Protein AF-A0A4U0WP51-F1 (afdb_monomer_lite)

Structure (mmCIF, N/CA/C/O backbone):
data_AF-A0A4U0WP51-F1
#
_entry.id   AF-A0A4U0WP51-F1
#
loop_
_atom_site.group_PDB
_atom_site.id
_atom_site.type_symbol
_atom_site.label_atom_id
_atom_site.label_alt_id
_atom_site.label_comp_id
_atom_site.label_asym_id
_atom_site.label_entity_id
_atom_site.label_seq_id
_atom_site.pdbx_PDB_ins_code
_atom_site.Cartn_x
_atom_site.Cartn_y
_atom_site.Cartn_z
_atom_site.occupancy
_atom_site.B_iso_or_equiv
_atom_site.auth_seq_id
_atom_site.auth_comp_id
_atom_site.auth_asym_id
_atom_site.auth_atom_id
_atom_site.pdbx_PDB_model_num
ATOM 1 N N . THR A 1 1 ? -10.514 -1.740 32.402 1.00 86.38 1 THR A N 1
ATOM 2 C CA . THR A 1 1 ? -11.339 -0.692 31.757 1.00 86.38 1 THR A CA 1
ATOM 3 C C . THR A 1 1 ? -11.190 0.609 32.533 1.00 86.38 1 THR A C 1
ATOM 5 O O . THR A 1 1 ? -10.857 0.563 33.712 1.00 86.38 1 THR A O 1
ATOM 8 N N . SER A 1 2 ? -11.383 1.758 31.888 1.00 91.81 2 SER A N 1
ATOM 9 C CA . SER A 1 2 ? -11.451 3.087 32.513 1.00 91.81 2 SER A CA 1
ATOM 10 C C . SER A 1 2 ? -12.762 3.777 32.111 1.00 91.81 2 SER A C 1
ATOM 12 O O . SER A 1 2 ? -13.546 3.225 31.340 1.00 91.81 2 SER A O 1
ATOM 14 N N . SER A 1 3 ? -13.021 4.988 32.615 1.00 93.88 3 SER A N 1
ATOM 15 C CA . SER A 1 3 ? -14.155 5.791 32.136 1.00 93.88 3 SER A CA 1
ATOM 16 C C . SER A 1 3 ? -14.006 6.198 30.668 1.00 93.88 3 SER A C 1
ATOM 18 O O . SER A 1 3 ? -15.011 6.360 29.987 1.00 93.88 3 SER A O 1
ATOM 20 N N . THR A 1 4 ? -12.774 6.343 30.176 1.00 94.12 4 THR A N 1
ATOM 21 C CA . THR A 1 4 ? -12.460 6.855 28.834 1.00 94.12 4 THR A CA 1
ATOM 22 C C . THR A 1 4 ? -12.124 5.762 27.823 1.00 94.12 4 THR A C 1
ATOM 24 O O . THR A 1 4 ? -11.826 6.079 26.674 1.00 94.12 4 THR A O 1
ATOM 27 N N . GLY A 1 5 ? -12.148 4.481 28.210 1.00 94.50 5 GLY A N 1
ATOM 28 C CA . GLY A 1 5 ? -11.783 3.393 27.307 1.00 94.50 5 GLY A CA 1
ATOM 29 C C . GLY A 1 5 ? -11.434 2.072 27.988 1.00 94.50 5 GLY A C 1
ATOM 30 O O . GLY A 1 5 ? -11.875 1.771 29.102 1.00 94.50 5 GLY A O 1
ATOM 31 N N . LEU A 1 6 ? -10.641 1.245 27.307 1.00 95.88 6 LEU A N 1
ATOM 32 C CA . LEU A 1 6 ? -10.183 -0.037 27.837 1.00 95.88 6 LEU A CA 1
ATOM 33 C C . LEU A 1 6 ? -8.802 -0.427 27.322 1.00 95.88 6 LEU A C 1
ATOM 35 O O . LEU A 1 6 ? -8.342 0.028 26.280 1.00 95.88 6 LEU A O 1
ATOM 39 N N . THR A 1 7 ? -8.154 -1.305 28.075 1.00 96.94 7 THR A N 1
ATOM 40 C CA . THR A 1 7 ? -6.950 -2.014 27.657 1.00 96.94 7 THR A CA 1
ATOM 41 C C . THR A 1 7 ? -7.184 -3.496 27.888 1.00 96.94 7 THR A C 1
ATOM 43 O O . THR A 1 7 ? -7.773 -3.850 28.913 1.00 96.94 7 THR A O 1
ATOM 46 N N . ALA A 1 8 ? -6.745 -4.325 26.949 1.00 97.19 8 ALA A N 1
ATOM 47 C CA . ALA A 1 8 ? -6.801 -5.777 27.042 1.00 97.19 8 ALA A CA 1
ATOM 48 C C . ALA A 1 8 ? -5.548 -6.389 26.410 1.00 97.19 8 ALA A C 1
ATOM 50 O O . ALA A 1 8 ? -4.955 -5.792 25.510 1.00 97.19 8 ALA A O 1
ATOM 51 N N . ASP A 1 9 ? -5.177 -7.573 26.876 1.00 98.00 9 ASP A N 1
ATOM 52 C CA . ASP A 1 9 ? -4.127 -8.378 26.264 1.00 98.00 9 ASP A CA 1
ATOM 53 C C . ASP A 1 9 ? -4.794 -9.363 25.295 1.00 98.00 9 ASP A C 1
ATOM 55 O O . ASP A 1 9 ? -5.812 -9.972 25.634 1.00 98.00 9 ASP A O 1
ATOM 59 N N . LEU A 1 10 ? -4.258 -9.484 24.080 1.00 97.12 10 LEU A N 1
ATOM 60 C CA . LEU A 1 10 ? -4.703 -10.472 23.098 1.00 97.12 10 LEU A CA 1
ATOM 61 C C . LEU A 1 10 ? -3.589 -11.500 22.925 1.00 97.12 10 LEU A C 1
ATOM 63 O O . LEU A 1 10 ? -2.433 -11.130 22.717 1.00 97.12 10 LEU A O 1
ATOM 67 N N . SER A 1 11 ? -3.946 -12.776 22.993 1.00 96.50 11 SER A N 1
ATOM 68 C CA . SER A 1 11 ? -3.027 -13.884 22.759 1.00 96.50 11 SER A CA 1
ATOM 69 C C . SER A 1 11 ? -3.334 -14.578 21.437 1.00 96.50 11 SER A C 1
ATOM 71 O O . SER A 1 11 ? -4.489 -14.650 21.007 1.00 96.50 11 SER A O 1
ATOM 73 N N . LEU A 1 12 ? -2.289 -15.100 20.795 1.00 95.62 12 LEU A N 1
ATOM 74 C CA . LEU A 1 12 ? -2.414 -15.877 19.566 1.00 95.62 12 LEU A CA 1
ATOM 75 C C . LEU A 1 12 ? -3.392 -17.045 19.751 1.00 95.62 12 LEU A C 1
ATOM 77 O O . LEU A 1 12 ? -3.254 -17.876 20.654 1.00 95.62 12 LEU A O 1
ATOM 81 N N . ALA A 1 13 ? -4.386 -17.110 18.868 1.00 91.81 13 ALA A N 1
ATOM 82 C CA . ALA A 1 13 ? -5.396 -18.151 18.890 1.00 91.81 13 ALA A CA 1
ATOM 83 C C . ALA A 1 13 ? -4.853 -19.436 18.246 1.00 91.81 13 ALA A C 1
ATOM 85 O O . ALA A 1 13 ? -4.871 -19.593 17.029 1.00 91.81 13 ALA A O 1
ATOM 86 N N . GLY A 1 14 ? -4.414 -20.384 19.073 1.00 90.38 14 GLY A N 1
ATOM 87 C CA . GLY A 1 14 ? -3.947 -21.691 18.608 1.00 90.38 14 GLY A CA 1
ATOM 88 C C . GLY A 1 14 ? -2.469 -21.705 18.213 1.00 90.38 14 GLY A C 1
ATOM 89 O O . GLY A 1 14 ? -1.633 -21.100 18.881 1.00 90.38 14 GLY A O 1
ATOM 90 N N . SER A 1 15 ? -2.134 -22.484 17.184 1.00 92.88 15 SER A N 1
ATOM 91 C CA . SER A 1 15 ? -0.764 -22.608 16.675 1.00 92.88 15 SER A CA 1
ATOM 92 C C . SER A 1 15 ? -0.446 -21.487 15.689 1.00 92.88 15 SER A C 1
ATOM 94 O O . SER A 1 15 ? -1.308 -21.118 14.897 1.00 92.88 15 SER A O 1
ATOM 96 N N . ALA A 1 16 ? 0.796 -20.999 15.724 1.00 93.19 16 ALA A N 1
ATOM 97 C CA . ALA A 1 16 ? 1.304 -20.042 14.746 1.00 93.19 16 ALA A CA 1
ATOM 98 C C . ALA A 1 16 ? 1.198 -20.608 13.325 1.00 93.19 16 ALA A C 1
ATOM 100 O O . ALA A 1 16 ? 1.461 -21.794 13.096 1.00 93.19 16 ALA A O 1
ATOM 101 N N . CYS A 1 17 ? 0.756 -19.756 12.407 1.00 89.06 17 CYS A N 1
ATOM 102 C CA . CYS A 1 17 ? 0.702 -20.024 10.984 1.00 89.06 17 CYS A CA 1
ATOM 103 C C . CYS A 1 17 ? 2.048 -19.701 10.329 1.00 89.06 17 CYS A C 1
ATOM 105 O O . CYS A 1 17 ? 2.478 -20.464 9.464 1.00 89.06 17 CYS A O 1
ATOM 107 N N . ASP A 1 18 ? 2.696 -18.617 10.774 1.00 88.94 18 ASP A N 1
ATOM 108 C CA . ASP A 1 18 ? 3.973 -18.095 10.279 1.00 88.94 18 ASP A CA 1
ATOM 109 C C . ASP A 1 18 ? 4.021 -18.030 8.735 1.00 88.94 18 ASP A C 1
ATOM 111 O O . ASP A 1 18 ? 4.995 -18.436 8.093 1.00 88.94 18 ASP A O 1
ATOM 115 N N . ALA A 1 19 ? 2.913 -17.610 8.111 1.00 86.94 19 ALA A N 1
ATOM 116 C CA . ALA A 1 19 ? 2.730 -17.732 6.665 1.00 86.94 19 ALA A CA 1
ATOM 117 C C . ALA A 1 19 ? 3.443 -16.625 5.881 1.00 86.94 19 ALA A C 1
ATOM 119 O O . ALA A 1 19 ? 3.960 -16.880 4.792 1.00 86.94 19 ALA A O 1
ATOM 120 N N . TYR A 1 20 ? 3.461 -15.409 6.424 1.00 81.94 20 TYR A N 1
ATOM 121 C CA . TYR A 1 20 ? 4.000 -14.210 5.782 1.00 81.94 20 TYR A CA 1
ATOM 122 C C . TYR A 1 20 ? 5.047 -13.502 6.656 1.00 81.94 20 TYR A C 1
ATOM 124 O O . TYR A 1 20 ? 5.430 -12.371 6.358 1.00 81.94 20 TYR A O 1
ATOM 132 N N . GLY A 1 21 ? 5.511 -14.172 7.711 1.00 87.12 21 GLY A N 1
ATOM 133 C CA . GLY A 1 21 ? 6.328 -13.626 8.784 1.00 87.12 21 GLY A CA 1
ATOM 134 C C . GLY A 1 21 ? 6.256 -14.518 10.023 1.00 87.12 21 GLY A C 1
ATOM 135 O O . GLY A 1 21 ? 5.856 -15.675 9.942 1.00 87.12 21 GLY A O 1
ATOM 136 N N . THR A 1 22 ? 6.659 -13.982 11.173 1.00 91.94 22 THR A N 1
ATOM 137 C CA . THR A 1 22 ? 6.501 -14.645 12.476 1.00 91.94 22 THR A CA 1
ATOM 138 C C . THR A 1 22 ? 5.266 -14.105 13.189 1.00 91.94 22 THR A C 1
ATOM 140 O O . THR A 1 22 ? 5.174 -12.895 13.412 1.00 91.94 22 THR A O 1
ATOM 143 N N . ASP A 1 23 ? 4.354 -14.980 13.615 1.00 93.94 23 ASP A N 1
ATOM 144 C CA . ASP A 1 23 ? 3.182 -14.599 14.408 1.00 93.94 23 ASP A CA 1
ATOM 145 C C . ASP A 1 23 ? 3.580 -13.933 15.732 1.00 93.94 23 ASP A C 1
ATOM 147 O O . ASP A 1 23 ? 4.346 -14.470 16.547 1.00 93.94 23 ASP A O 1
ATOM 151 N N . ILE A 1 24 ? 2.990 -12.767 15.998 1.00 93.94 24 ILE A N 1
ATOM 152 C CA . ILE A 1 24 ? 3.177 -12.061 17.261 1.00 93.94 24 ILE A CA 1
ATOM 153 C C . ILE A 1 24 ? 2.226 -12.647 18.302 1.00 93.94 24 ILE A C 1
ATOM 155 O O . ILE A 1 24 ? 1.009 -12.472 18.252 1.00 93.94 24 ILE A O 1
ATOM 159 N N . LYS A 1 25 ? 2.805 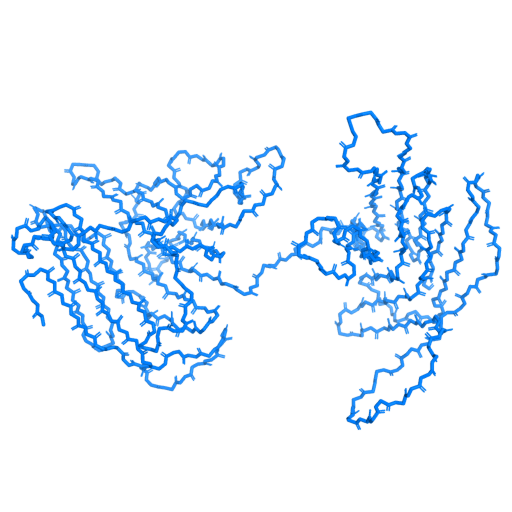-13.345 19.281 1.00 95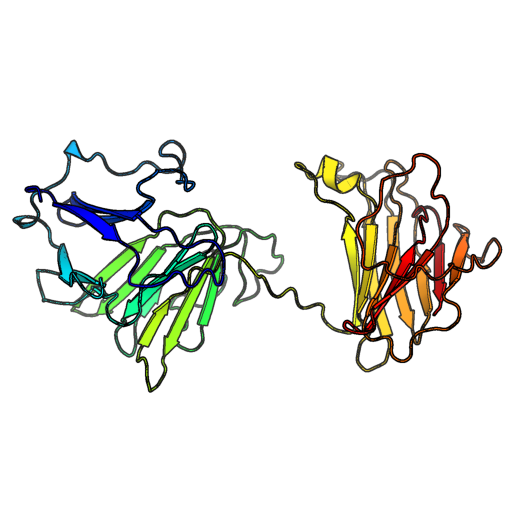.38 25 LYS A N 1
ATOM 160 C CA . LYS A 1 25 ? 2.046 -14.123 20.271 1.00 95.38 25 LYS A CA 1
ATOM 161 C C . LYS A 1 25 ? 1.252 -13.280 21.257 1.00 95.38 25 LYS A C 1
ATOM 163 O O . LYS A 1 25 ? 0.156 -13.683 21.638 1.00 95.38 25 LYS A O 1
ATOM 168 N N . ASP A 1 26 ? 1.823 -12.150 21.661 1.00 96.81 26 ASP A N 1
ATOM 169 C CA . ASP A 1 26 ? 1.292 -11.288 22.709 1.00 96.81 26 ASP A CA 1
ATOM 170 C C . ASP A 1 26 ? 1.083 -9.878 22.150 1.00 96.81 26 ASP A C 1
ATOM 172 O O . ASP A 1 26 ? 2.039 -9.157 21.838 1.00 96.81 26 ASP A O 1
ATOM 176 N N . LEU A 1 27 ? -0.179 -9.475 22.035 1.00 97.38 27 LEU A N 1
ATOM 177 C CA . LEU A 1 27 ? -0.581 -8.143 21.599 1.00 97.38 27 LEU A CA 1
ATOM 178 C C . LEU A 1 27 ? -1.285 -7.399 22.729 1.00 97.38 27 LEU A C 1
ATOM 180 O O . LEU A 1 27 ? -1.833 -7.983 23.664 1.00 97.38 27 LEU A O 1
ATOM 184 N N . LYS A 1 28 ? -1.335 -6.079 22.591 1.00 97.75 28 LYS A N 1
ATOM 185 C CA . LYS A 1 28 ? -2.056 -5.183 23.480 1.00 97.75 28 LYS A CA 1
ATOM 186 C C . LYS A 1 28 ? -3.085 -4.379 22.703 1.00 97.75 28 LYS A C 1
ATOM 188 O O . LYS A 1 28 ? -2.739 -3.605 21.813 1.00 97.75 28 LYS A O 1
ATOM 193 N N . LEU A 1 29 ? -4.348 -4.530 23.083 1.00 97.69 29 LEU A N 1
ATOM 194 C CA . LEU A 1 29 ? -5.451 -3.684 22.648 1.00 97.69 29 LEU A CA 1
ATOM 195 C C . LEU A 1 29 ? -5.548 -2.466 23.568 1.00 97.69 29 LEU A C 1
ATOM 197 O O . LEU A 1 29 ? -5.645 -2.600 24.788 1.00 97.69 29 LEU A O 1
ATOM 201 N N . VAL A 1 30 ? -5.597 -1.274 22.984 1.00 95.56 30 VAL A N 1
ATOM 202 C CA . VAL A 1 30 ? -5.867 -0.009 23.667 1.00 95.56 30 VAL A CA 1
ATOM 203 C C . VAL A 1 30 ? -6.989 0.708 22.930 1.00 95.56 30 VAL A C 1
ATOM 205 O O . VAL A 1 30 ? -6.872 1.026 21.751 1.00 95.56 30 VAL A O 1
ATOM 208 N N . VAL A 1 31 ? -8.079 0.984 23.635 1.00 96.62 31 VAL A N 1
ATOM 209 C CA . VAL A 1 31 ? -9.234 1.723 23.124 1.00 96.62 31 VAL A CA 1
ATOM 210 C C . VAL A 1 31 ? -9.371 3.000 23.929 1.00 96.62 31 VAL A C 1
ATOM 212 O O . VAL A 1 31 ? -9.403 2.942 25.159 1.00 96.62 31 VAL A O 1
ATOM 215 N N . ASN A 1 32 ? -9.486 4.136 23.250 1.00 95.25 32 ASN A N 1
ATOM 216 C CA . ASN A 1 32 ? -9.642 5.439 23.882 1.00 95.25 32 ASN A CA 1
ATOM 217 C C . ASN A 1 32 ? -10.697 6.291 23.168 1.00 95.25 32 ASN A C 1
ATOM 219 O O . ASN A 1 32 ? -10.662 6.465 21.950 1.00 95.25 32 ASN A O 1
ATOM 223 N N . HIS A 1 33 ? -11.623 6.865 23.932 1.00 96.06 33 HIS A N 1
ATOM 224 C CA . HIS A 1 33 ? -12.580 7.854 23.443 1.00 96.06 33 HIS A CA 1
ATOM 225 C C . HIS A 1 33 ? -11.932 9.247 23.477 1.00 96.06 33 HIS A C 1
ATOM 227 O O . HIS A 1 33 ? -12.173 10.039 24.387 1.00 96.06 33 HIS A O 1
ATOM 233 N N . ASP A 1 34 ? -11.092 9.550 22.482 1.00 92.94 34 ASP A N 1
ATOM 234 C CA . ASP A 1 34 ? -10.336 10.812 22.391 1.00 92.94 34 ASP A CA 1
ATOM 235 C C . ASP A 1 34 ? -11.217 12.070 22.459 1.00 92.94 34 ASP A C 1
ATOM 237 O O . ASP A 1 34 ? -10.746 13.146 22.817 1.00 92.94 34 ASP A O 1
ATOM 241 N N . SER A 1 35 ? -12.468 11.969 22.007 1.00 94.75 35 SER A N 1
ATOM 242 C CA . SER A 1 35 ? -13.477 13.028 22.077 1.00 94.75 35 SER A CA 1
ATOM 243 C C . SER A 1 35 ? -14.875 12.431 21.905 1.00 94.75 35 SER A C 1
ATOM 245 O O . SER A 1 35 ? -15.018 11.251 21.578 1.00 94.75 35 SER A O 1
ATOM 247 N N . ALA A 1 36 ? -15.919 13.257 22.019 1.00 95.50 36 ALA A N 1
ATOM 248 C CA . ALA A 1 36 ? -17.289 12.824 21.741 1.00 95.50 36 ALA A CA 1
ATOM 249 C C . ALA A 1 36 ? -17.454 12.194 20.340 1.00 95.50 36 ALA A C 1
ATOM 251 O O . ALA A 1 36 ? -18.277 11.305 20.169 1.00 95.50 36 ALA A O 1
ATOM 252 N N . LYS A 1 37 ? -16.644 12.599 19.349 1.00 95.44 37 LYS A N 1
ATOM 253 C CA . LYS A 1 37 ? -16.784 12.201 17.933 1.00 95.44 37 LYS A CA 1
ATOM 254 C C . LYS A 1 37 ? -15.601 11.409 17.371 1.00 95.44 37 LYS A C 1
ATOM 256 O O . LYS A 1 37 ? -15.549 11.168 16.169 1.00 95.44 37 LYS A O 1
ATOM 261 N N . ARG A 1 38 ? -14.632 11.026 18.209 1.00 95.38 38 ARG A N 1
ATOM 262 C CA . ARG A 1 38 ? -13.451 10.262 17.781 1.00 95.38 38 ARG A CA 1
ATOM 263 C C . ARG A 1 38 ? -13.125 9.174 18.790 1.00 95.38 38 ARG A C 1
ATOM 265 O O . ARG A 1 38 ? -12.876 9.469 19.955 1.00 95.38 38 ARG A O 1
ATOM 272 N N . LEU A 1 39 ? -13.095 7.945 18.291 1.00 96.19 39 LEU A N 1
ATOM 273 C CA . LEU A 1 39 ? -12.641 6.751 18.984 1.00 96.19 39 LEU A CA 1
ATOM 274 C C . LEU A 1 39 ? -11.318 6.316 18.352 1.00 96.19 39 LEU A C 1
ATOM 276 O O . LEU A 1 39 ? -11.214 6.254 17.128 1.00 96.19 39 LEU A O 1
ATOM 280 N N . HIS A 1 40 ? -10.333 5.999 19.179 1.00 95.69 40 HIS A N 1
ATOM 281 C CA . HIS A 1 40 ? -9.059 5.438 18.758 1.00 95.69 40 HIS A CA 1
ATOM 282 C C . HIS A 1 40 ? -8.969 3.998 19.259 1.00 95.69 40 HIS A C 1
ATOM 284 O O . HIS A 1 40 ? -9.088 3.745 20.457 1.00 95.69 40 HIS A O 1
ATOM 290 N N . VAL A 1 41 ? -8.776 3.061 18.332 1.00 96.81 41 VAL A N 1
ATOM 291 C CA . VAL A 1 41 ? -8.501 1.650 18.614 1.00 96.81 41 VAL A CA 1
ATOM 292 C C . VAL A 1 41 ? -7.092 1.356 18.121 1.00 96.81 41 VAL A C 1
ATOM 294 O O . VAL A 1 41 ? -6.798 1.557 16.945 1.00 96.81 41 VAL A O 1
ATOM 297 N N . LYS A 1 42 ? -6.227 0.896 19.019 1.00 94.88 42 LYS A N 1
ATOM 298 C CA . LYS A 1 42 ? -4.844 0.530 18.728 1.00 94.88 42 LYS A CA 1
ATOM 299 C C . LYS A 1 42 ? -4.607 -0.910 19.152 1.00 94.88 42 LYS A C 1
ATOM 301 O O . LYS A 1 42 ? -4.914 -1.268 20.285 1.00 94.88 42 LYS A O 1
ATOM 306 N N . ILE A 1 43 ? -4.037 -1.706 18.258 1.00 95.75 43 ILE A N 1
ATOM 307 C CA . ILE A 1 43 ? -3.497 -3.030 18.564 1.00 95.75 43 ILE A CA 1
ATOM 308 C C . ILE A 1 43 ? -2.000 -2.949 18.281 1.00 95.75 43 ILE A C 1
ATOM 310 O O . ILE A 1 43 ? -1.606 -2.531 17.195 1.00 95.75 43 ILE A O 1
ATOM 314 N N . GLU A 1 44 ? -1.176 -3.260 19.273 1.00 93.81 44 GLU A N 1
ATOM 315 C CA . GLU A 1 44 ? 0.285 -3.211 19.169 1.00 93.81 44 GLU A CA 1
ATOM 316 C C . GLU A 1 44 ? 0.912 -4.487 19.723 1.00 93.81 44 GLU A C 1
ATOM 318 O O . GLU A 1 44 ? 0.297 -5.170 20.542 1.00 93.81 44 GLU A O 1
ATOM 323 N N . ASP A 1 45 ? 2.140 -4.799 19.314 1.00 93.38 45 ASP A N 1
ATOM 324 C CA . ASP A 1 45 ? 2.897 -5.876 19.937 1.00 93.38 45 ASP A CA 1
ATOM 325 C C . ASP A 1 45 ? 3.227 -5.514 21.392 1.00 93.38 45 ASP A C 1
ATOM 327 O O . ASP A 1 45 ? 3.649 -4.394 21.697 1.00 93.38 45 ASP A O 1
ATOM 331 N N . ALA A 1 46 ? 3.029 -6.453 22.320 1.00 94.75 46 ALA A N 1
ATOM 332 C CA . ALA A 1 46 ? 3.214 -6.182 23.746 1.00 94.75 46 ALA A CA 1
ATOM 333 C C . ALA A 1 46 ? 4.666 -5.788 24.084 1.00 94.75 46 ALA A C 1
ATOM 335 O O . ALA A 1 46 ? 4.901 -5.025 25.026 1.00 94.75 46 ALA A O 1
ATOM 336 N N . ALA A 1 47 ? 5.627 -6.266 23.285 1.00 92.50 47 ALA A N 1
ATOM 337 C CA . ALA A 1 47 ? 7.048 -5.949 23.397 1.00 92.50 47 ALA A CA 1
ATOM 338 C C . ALA A 1 47 ? 7.419 -4.549 22.865 1.00 92.50 47 ALA A C 1
ATOM 340 O O . ALA A 1 47 ? 8.496 -4.050 23.195 1.00 92.50 47 ALA A O 1
ATOM 341 N N . LYS A 1 48 ? 6.534 -3.897 22.097 1.00 89.44 48 LYS A N 1
ATOM 342 C CA . LYS A 1 48 ? 6.728 -2.577 21.468 1.00 89.44 48 LYS A CA 1
ATOM 343 C C . LYS A 1 48 ? 7.973 -2.486 20.587 1.00 89.44 48 LYS A C 1
ATOM 345 O O . LYS A 1 48 ? 8.705 -1.496 20.604 1.00 89.44 48 LYS A O 1
ATOM 350 N N . THR A 1 49 ? 8.210 -3.547 19.839 1.00 86.56 49 THR A N 1
ATOM 351 C CA . THR A 1 49 ? 9.296 -3.694 18.875 1.00 86.56 49 THR A CA 1
ATOM 352 C C . THR A 1 49 ? 8.879 -3.276 17.472 1.00 86.56 49 THR A C 1
ATOM 354 O O . THR A 1 49 ? 9.733 -2.826 16.705 1.00 86.56 49 THR A O 1
ATOM 357 N N . ALA A 1 50 ? 7.586 -3.364 17.140 1.00 87.50 50 ALA A N 1
ATOM 358 C CA . ALA A 1 50 ? 7.097 -2.939 15.840 1.00 87.50 50 ALA A CA 1
ATOM 359 C C . ALA A 1 50 ? 7.252 -1.422 15.670 1.00 87.50 50 ALA A C 1
ATOM 361 O O . ALA A 1 50 ? 7.029 -0.630 16.594 1.00 87.50 50 ALA A O 1
ATOM 362 N N . TYR A 1 51 ? 7.621 -1.009 14.457 1.00 88.69 51 TYR A N 1
ATOM 363 C CA . TYR A 1 51 ? 7.699 0.403 14.108 1.00 88.69 51 TYR A CA 1
ATOM 364 C C . TYR A 1 51 ? 6.331 1.079 14.267 1.00 88.69 51 TYR A C 1
ATOM 366 O O . TYR A 1 51 ? 5.301 0.549 13.855 1.00 88.69 51 TYR A O 1
ATOM 374 N N . GLN A 1 52 ? 6.336 2.296 14.811 1.00 88.38 52 GLN A N 1
ATOM 375 C CA . GLN A 1 52 ? 5.156 3.150 14.901 1.00 88.38 52 GLN A CA 1
ATOM 376 C C . GLN A 1 52 ? 5.485 4.519 14.316 1.00 88.38 52 GLN A C 1
ATOM 378 O O . GLN A 1 52 ? 6.577 5.046 14.544 1.00 88.38 52 GLN A O 1
ATOM 383 N N . VAL A 1 53 ? 4.528 5.115 13.599 1.00 88.12 53 VAL A N 1
ATOM 384 C CA . VAL A 1 53 ? 4.682 6.473 13.064 1.00 88.12 53 VAL A CA 1
ATOM 385 C C . VAL A 1 53 ? 4.955 7.436 14.232 1.00 88.12 53 VAL A C 1
ATOM 387 O O . VAL A 1 53 ? 4.127 7.527 15.144 1.00 88.12 53 VAL A O 1
ATOM 390 N N . PRO A 1 54 ? 6.098 8.150 14.251 1.00 89.94 54 PRO A N 1
ATOM 391 C CA . PRO A 1 54 ? 6.449 9.014 15.370 1.00 89.94 54 PRO A CA 1
ATOM 392 C C . PRO A 1 54 ? 5.444 10.152 15.557 1.00 89.94 54 PRO A C 1
ATOM 394 O O . PRO A 1 54 ? 5.014 10.779 14.588 1.00 89.94 54 PRO A O 1
ATOM 397 N N . GLN A 1 55 ? 5.151 10.509 16.810 1.00 89.25 55 GLN A N 1
ATOM 398 C CA . GLN A 1 55 ? 4.271 11.646 17.125 1.00 89.25 55 GLN A CA 1
ATOM 399 C C . GLN A 1 55 ? 4.794 12.991 16.596 1.00 89.25 55 GLN A C 1
ATOM 401 O O . GLN A 1 55 ? 4.008 13.909 16.377 1.00 89.25 55 GLN A O 1
ATOM 406 N N . SER A 1 56 ? 6.107 13.113 16.375 1.00 92.75 56 SER A N 1
ATOM 407 C CA . SER A 1 56 ? 6.712 14.285 15.731 1.00 92.75 56 SER A CA 1
ATOM 408 C C . SER A 1 56 ? 6.342 14.415 14.251 1.00 92.75 56 SER A C 1
ATOM 410 O O . SER A 1 56 ? 6.371 15.521 13.721 1.00 92.75 56 SER A O 1
ATOM 412 N N . VAL A 1 57 ? 6.000 13.303 13.595 1.00 89.44 57 VAL A N 1
ATOM 413 C CA . VAL A 1 57 ? 5.539 13.259 12.202 1.00 89.44 57 VAL A CA 1
ATOM 414 C C . VAL A 1 57 ? 4.021 13.406 12.147 1.00 89.44 57 VAL A C 1
ATOM 416 O O . VAL A 1 57 ? 3.510 14.203 11.366 1.00 89.44 57 VAL A O 1
ATOM 419 N N . PHE A 1 58 ? 3.298 12.665 12.994 1.00 87.06 58 PHE A N 1
ATOM 420 C CA . PHE A 1 58 ? 1.842 12.738 13.081 1.00 87.06 58 PHE A CA 1
ATOM 421 C C . PHE A 1 58 ? 1.385 12.802 14.547 1.00 87.06 58 PHE A C 1
ATOM 423 O O . PHE A 1 58 ? 1.381 11.776 15.236 1.00 87.06 58 PHE A O 1
ATOM 430 N N . PRO A 1 59 ? 0.993 13.983 15.059 1.00 87.88 59 PRO A N 1
ATOM 431 C CA . PRO A 1 59 ? 0.610 14.124 16.455 1.00 87.88 59 PRO A CA 1
ATOM 432 C C . PRO A 1 59 ? -0.712 13.405 16.726 1.00 87.88 59 PRO A C 1
ATOM 434 O O . PRO A 1 59 ? -1.744 13.698 16.118 1.00 87.88 59 PRO A O 1
ATOM 437 N N . THR A 1 60 ? -0.693 12.476 17.680 1.00 82.12 60 THR A N 1
ATOM 438 C CA . THR A 1 60 ? -1.917 11.842 18.166 1.00 82.12 60 THR A CA 1
ATOM 439 C C . THR A 1 60 ? -2.633 12.752 19.165 1.00 82.12 60 THR A C 1
ATOM 441 O O . THR A 1 60 ? -1.997 13.573 19.829 1.00 82.12 60 THR A O 1
ATOM 444 N N . PRO A 1 61 ? -3.953 12.603 19.317 1.00 85.25 61 PRO A N 1
ATOM 445 C CA . PRO A 1 61 ? -4.739 13.361 20.282 1.00 85.25 61 PRO A CA 1
ATOM 446 C C . PRO A 1 61 ? -4.208 13.283 21.712 1.00 85.25 61 PRO A C 1
ATOM 448 O O . PRO A 1 61 ? -3.780 12.228 22.172 1.00 85.25 61 PRO A O 1
ATOM 451 N N . ASP A 1 62 ? -4.286 14.409 22.418 1.00 83.38 62 ASP A N 1
ATOM 452 C CA . ASP A 1 62 ? -3.954 14.493 23.837 1.00 83.38 62 ASP A CA 1
ATOM 453 C C . ASP A 1 62 ? -4.985 13.715 24.663 1.00 83.38 62 ASP A C 1
ATOM 455 O O . ASP A 1 62 ? -6.156 14.097 24.739 1.00 83.38 62 ASP A O 1
ATOM 459 N N . SER A 1 63 ? -4.538 12.633 25.302 1.00 79.38 63 SER A N 1
ATOM 460 C CA . SER A 1 63 ? -5.395 11.760 26.100 1.00 79.38 63 SER A CA 1
ATOM 461 C C . SER A 1 63 ? -6.027 12.469 27.300 1.00 79.38 63 SER A C 1
ATOM 463 O O . SER A 1 63 ? -7.053 12.000 27.789 1.00 79.38 63 SER A O 1
ATOM 465 N N . SER A 1 64 ? -5.487 13.605 27.760 1.00 82.56 64 SER A N 1
ATOM 466 C CA . SER A 1 64 ? -6.112 14.415 28.819 1.00 82.56 64 SER A CA 1
ATOM 467 C C . SER A 1 64 ? -7.448 15.039 28.396 1.00 82.56 64 SER A C 1
ATOM 469 O O . SER A 1 64 ? -8.253 15.409 29.247 1.00 82.56 64 SER A O 1
ATOM 471 N N . LYS A 1 65 ? -7.708 15.116 27.084 1.00 88.19 65 LYS A N 1
ATOM 472 C CA . LYS A 1 65 ? -8.958 15.624 26.499 1.00 88.19 65 LYS A CA 1
ATOM 473 C C . LYS A 1 65 ? -9.968 14.520 26.181 1.00 88.19 65 LYS A C 1
ATOM 475 O O . LYS A 1 65 ? -11.023 14.817 25.621 1.00 88.19 65 LYS A O 1
ATOM 480 N N . SER A 1 66 ? -9.647 13.272 26.523 1.00 94.38 66 SER A N 1
ATOM 481 C CA . SER A 1 66 ? -10.542 12.135 26.316 1.00 94.38 66 SER A CA 1
ATOM 482 C C . SER A 1 66 ? -11.827 12.308 27.116 1.00 94.38 66 SER A C 1
ATOM 484 O O . SER A 1 66 ? -11.822 12.835 28.230 1.00 94.38 66 SER A O 1
ATOM 486 N N . VAL A 1 67 ? -12.931 11.834 26.554 1.00 96.44 67 VAL A N 1
ATOM 487 C CA . VAL A 1 67 ? -14.251 11.895 27.186 1.00 96.44 67 VAL A CA 1
ATOM 488 C C . VAL A 1 67 ? -14.620 10.546 27.785 1.00 96.44 67 VAL A C 1
ATOM 490 O O . VAL A 1 67 ? -14.039 9.514 27.448 1.00 96.44 67 VAL A O 1
ATOM 493 N N . SER A 1 68 ? -15.615 10.543 28.670 1.00 96.81 68 SER A N 1
ATOM 494 C CA . SER A 1 68 ? -16.233 9.296 29.114 1.00 96.81 68 SER A CA 1
ATOM 495 C C . SER A 1 68 ? -16.821 8.548 27.916 1.00 96.81 68 SER A C 1
ATOM 497 O O . SER A 1 68 ? -17.421 9.161 27.033 1.00 96.81 68 SER A O 1
ATOM 499 N N . SER A 1 69 ? -16.741 7.218 27.908 1.00 95.19 69 SER A N 1
ATOM 500 C CA . SER A 1 69 ? -17.383 6.381 26.884 1.00 95.19 69 SER A CA 1
ATOM 501 C C . SER A 1 69 ? -18.897 6.612 26.791 1.00 95.19 69 SER A C 1
ATOM 503 O O . SER A 1 69 ? -19.489 6.445 25.726 1.00 95.19 69 SER A O 1
ATOM 505 N N . LYS A 1 70 ? -19.526 7.062 27.888 1.00 95.06 70 LYS A N 1
ATOM 506 C CA . LYS A 1 70 ? -20.948 7.445 27.936 1.00 95.06 70 LYS A CA 1
ATOM 507 C C . LYS A 1 70 ? -21.260 8.733 27.170 1.00 95.06 70 LYS A C 1
ATOM 509 O O . LYS A 1 70 ? -22.378 8.874 26.686 1.00 95.06 70 LYS A O 1
ATOM 514 N N . ASP A 1 71 ? -20.285 9.631 27.053 1.00 96.62 71 ASP A N 1
ATOM 515 C CA . ASP A 1 71 ? -20.417 10.922 26.364 1.00 96.62 71 ASP A CA 1
ATOM 516 C C . ASP A 1 71 ? -19.978 10.833 24.890 1.00 96.62 71 ASP A C 1
ATOM 518 O O . ASP A 1 71 ? -20.025 11.818 24.153 1.00 96.62 71 ASP A O 1
ATOM 522 N N . SER A 1 72 ? -19.524 9.655 24.448 1.00 97.00 72 SER A N 1
ATOM 523 C CA . SER A 1 72 ? -19.121 9.408 23.069 1.00 97.00 72 SER A CA 1
ATOM 524 C C . SER A 1 72 ? -20.318 9.047 22.186 1.00 97.00 72 SER A C 1
ATOM 526 O O . SER A 1 72 ? -21.179 8.245 22.551 1.00 97.00 72 SER A O 1
ATOM 528 N N . GLU A 1 73 ? -20.336 9.599 20.975 1.00 97.69 73 GLU A N 1
ATOM 529 C CA . GLU A 1 73 ? -21.254 9.217 19.898 1.00 97.69 73 GLU A CA 1
ATOM 530 C C . GLU A 1 73 ? -20.904 7.840 19.303 1.00 97.69 73 GLU A C 1
ATOM 532 O O . GLU A 1 73 ? -21.705 7.272 18.555 1.00 97.69 73 GLU A O 1
ATOM 537 N N . LEU A 1 74 ? -19.722 7.305 19.633 1.00 98.12 74 LEU A N 1
ATOM 538 C CA . LEU A 1 74 ? -19.191 6.035 19.148 1.00 98.12 74 LEU A CA 1
ATOM 539 C C . LEU A 1 74 ? -19.070 5.040 20.301 1.00 98.12 74 LEU A C 1
ATOM 541 O O . LEU A 1 74 ? -18.447 5.321 21.323 1.00 98.12 74 LEU A O 1
ATOM 545 N N . GLU A 1 75 ? -19.637 3.856 20.119 1.00 98.19 75 GLU A N 1
ATOM 546 C CA . GLU A 1 75 ? -19.603 2.766 21.088 1.00 98.19 75 GLU A CA 1
ATOM 547 C C . GLU A 1 75 ? -18.684 1.648 20.596 1.00 98.19 75 GLU A C 1
ATOM 549 O O . GLU A 1 75 ? -18.859 1.142 19.489 1.00 98.19 75 GLU A O 1
ATOM 554 N N . PHE A 1 76 ? -17.709 1.263 21.423 1.00 98.44 76 PHE A N 1
ATOM 555 C CA . PHE A 1 76 ? -16.843 0.111 21.181 1.00 98.44 76 PHE A CA 1
ATOM 556 C C . PHE A 1 76 ? -17.414 -1.129 21.872 1.00 98.44 76 PHE A C 1
ATOM 558 O O . PHE A 1 76 ? -17.738 -1.088 23.060 1.00 98.44 76 PHE A O 1
ATOM 565 N N . SER A 1 77 ? -17.473 -2.246 21.155 1.00 98.06 77 SER A N 1
ATOM 566 C CA . SER A 1 77 ? -17.830 -3.560 21.701 1.00 98.06 77 SER A CA 1
ATOM 567 C C . SER A 1 77 ? -16.903 -4.634 21.140 1.00 98.06 77 SER A C 1
ATOM 569 O O . SER A 1 77 ? -16.315 -4.444 20.078 1.00 98.06 77 SER A O 1
ATOM 571 N N . HIS A 1 78 ? -16.744 -5.748 21.852 1.00 97.94 78 HIS A N 1
ATOM 572 C CA . HIS A 1 78 ? -15.871 -6.841 21.429 1.00 97.94 78 HIS A CA 1
ATOM 573 C C . HIS A 1 78 ? -16.422 -8.209 21.834 1.00 97.94 78 HIS A C 1
ATOM 575 O O . HIS A 1 78 ? -17.241 -8.316 22.747 1.00 97.94 78 HIS A O 1
ATOM 581 N N . VAL A 1 79 ? -15.952 -9.240 21.137 1.00 97.69 79 VAL A N 1
ATOM 582 C CA . VAL A 1 79 ? -16.076 -10.657 21.494 1.00 97.69 79 VAL A CA 1
ATOM 583 C C . VAL A 1 79 ? -14.691 -11.134 21.914 1.00 97.69 79 VAL A C 1
ATOM 585 O O . VAL A 1 79 ? -13.712 -10.784 21.261 1.00 97.69 79 VAL A O 1
ATOM 588 N N . GLU A 1 80 ? -14.593 -11.899 23.001 1.00 95.44 80 GLU A N 1
ATOM 589 C CA . GLU A 1 80 ? -13.299 -12.335 23.549 1.00 95.44 80 GLU A CA 1
ATOM 590 C C . GLU A 1 80 ? -12.666 -13.486 22.752 1.00 95.44 80 GLU A C 1
ATOM 592 O O . GLU A 1 80 ? -11.460 -13.478 22.526 1.00 95.44 80 GLU A O 1
ATOM 597 N N . SER A 1 81 ? -13.457 -14.475 22.313 1.00 93.81 81 SER A N 1
ATOM 598 C CA . SER A 1 81 ? -12.937 -15.672 21.641 1.00 93.81 81 SER A CA 1
ATOM 599 C C . SER A 1 81 ? -13.922 -16.254 20.607 1.00 93.81 81 SER A C 1
ATOM 601 O O . SER A 1 81 ? -15.028 -16.641 20.994 1.00 93.81 81 SER A O 1
ATOM 603 N N . PRO A 1 82 ? -13.544 -16.341 19.312 1.00 93.69 82 PRO A N 1
ATOM 604 C CA . PRO A 1 82 ? -12.384 -15.671 18.715 1.00 93.69 82 PRO A CA 1
ATOM 605 C C . PRO A 1 82 ? -12.524 -14.144 18.817 1.00 93.69 82 PRO A C 1
ATOM 607 O O . PRO A 1 82 ? -13.631 -13.605 18.728 1.00 93.69 82 PRO A O 1
ATOM 610 N N . PHE A 1 83 ? -11.400 -13.452 19.020 1.00 97.00 83 PHE A N 1
ATOM 611 C CA . PHE A 1 83 ? -11.414 -12.005 19.205 1.00 97.00 83 PHE A CA 1
ATOM 612 C C . PHE A 1 83 ? -11.949 -11.283 17.963 1.00 97.00 83 PHE A C 1
ATOM 614 O O . PHE A 1 83 ? -11.485 -11.499 16.844 1.00 97.00 83 PHE A O 1
ATOM 621 N N . SER A 1 84 ? -12.908 -10.385 18.174 1.00 97.69 84 SER A N 1
ATOM 622 C CA . SER A 1 84 ? -13.373 -9.422 17.173 1.00 97.69 84 SER A CA 1
ATOM 623 C C . SER A 1 84 ? -13.929 -8.182 17.862 1.00 97.69 84 SER A C 1
ATOM 625 O O . SER A 1 84 ? -14.286 -8.233 19.041 1.00 97.69 84 SER A O 1
ATOM 627 N N . PHE A 1 85 ? -14.024 -7.060 17.150 1.00 98.25 85 PHE A N 1
ATOM 628 C CA . PHE A 1 85 ? -14.616 -5.843 17.694 1.00 98.25 85 PHE A CA 1
ATOM 629 C C . PHE A 1 85 ? -15.522 -5.127 16.700 1.00 98.25 85 PHE A C 1
ATOM 631 O O . PHE A 1 85 ? -15.422 -5.298 15.482 1.00 98.25 85 PHE A O 1
ATOM 638 N N . LYS A 1 86 ? -16.412 -4.300 17.253 1.00 98.56 86 LYS A N 1
ATOM 639 C CA . LYS A 1 86 ? -17.323 -3.441 16.503 1.00 98.56 86 LYS A CA 1
ATOM 640 C C . LYS A 1 86 ? -17.307 -2.020 17.040 1.00 98.56 86 LYS A C 1
ATOM 642 O O . LYS A 1 86 ? -17.180 -1.805 18.248 1.00 98.56 86 LYS A O 1
ATOM 647 N N . VAL A 1 87 ? -17.502 -1.065 16.138 1.00 98.62 87 VAL A N 1
ATOM 648 C CA . VAL A 1 87 ? -17.756 0.340 16.458 1.00 98.62 87 VAL A CA 1
ATOM 649 C C . VAL A 1 87 ? -19.143 0.712 15.952 1.00 98.62 87 VAL A C 1
ATOM 651 O O . VAL A 1 87 ? -19.407 0.632 14.753 1.00 98.62 87 VAL A O 1
ATOM 654 N N . THR A 1 88 ? -20.016 1.146 16.856 1.00 98.56 88 THR A N 1
ATOM 655 C CA . THR A 1 88 ? -21.419 1.462 16.563 1.00 98.56 88 THR A CA 1
ATOM 656 C C . THR A 1 88 ? -21.698 2.939 16.812 1.00 98.56 88 THR A C 1
ATOM 658 O O . THR A 1 88 ? -21.258 3.510 17.810 1.00 98.56 88 THR A O 1
ATOM 661 N N . ARG A 1 89 ? -22.457 3.580 15.921 1.00 98.00 89 ARG A N 1
ATOM 662 C CA . ARG A 1 89 ? -22.963 4.937 16.133 1.00 98.00 89 ARG A CA 1
ATOM 663 C C . ARG A 1 89 ? -24.117 4.899 17.131 1.00 98.00 89 ARG A C 1
ATOM 665 O O . ARG A 1 89 ? -25.173 4.343 16.840 1.00 98.00 89 ARG A O 1
ATOM 672 N N . ARG A 1 90 ? -23.963 5.559 18.279 1.00 97.31 90 ARG A N 1
ATOM 673 C CA . ARG A 1 90 ? -24.959 5.521 19.362 1.00 97.31 90 ARG A CA 1
ATOM 674 C C . ARG A 1 90 ? -26.312 6.117 18.958 1.00 97.31 90 ARG A C 1
ATOM 676 O O . ARG A 1 90 ? -27.343 5.632 19.408 1.00 97.31 90 ARG A O 1
ATOM 683 N N . SER A 1 91 ? -26.328 7.154 18.119 1.00 97.12 91 SER A N 1
ATOM 684 C CA . SER A 1 91 ? -27.557 7.893 17.789 1.00 97.12 91 SER A CA 1
ATOM 685 C C . SER A 1 91 ? -28.581 7.098 16.975 1.00 97.12 91 SER A C 1
ATOM 687 O O . SER A 1 91 ? -29.768 7.403 17.051 1.00 97.12 91 SER A O 1
ATOM 689 N N . ASN A 1 92 ? -28.143 6.111 16.191 1.00 96.75 92 ASN A N 1
ATOM 690 C CA . ASN A 1 92 ? -29.022 5.344 15.303 1.00 96.75 92 ASN A CA 1
ATOM 691 C C . ASN A 1 92 ? -28.711 3.839 15.243 1.00 96.75 92 ASN A C 1
ATOM 693 O O . ASN A 1 92 ? -29.382 3.120 14.510 1.00 96.75 92 ASN A O 1
ATOM 697 N N . GLY A 1 93 ? -27.721 3.356 15.998 1.00 96.94 93 GLY A N 1
ATOM 698 C CA . GLY A 1 93 ? -27.358 1.941 16.055 1.00 96.94 93 GLY A CA 1
ATOM 699 C C . GLY A 1 93 ? -26.592 1.423 14.835 1.00 96.94 93 GLY A C 1
ATOM 700 O O . GLY A 1 93 ? -26.371 0.220 14.734 1.00 96.94 93 GLY A O 1
ATOM 701 N N . GLU A 1 94 ? -26.172 2.290 13.908 1.00 96.44 94 GLU A N 1
ATOM 702 C CA . GLU A 1 94 ? -25.416 1.860 12.730 1.00 96.44 94 GLU A CA 1
ATOM 703 C C . GLU A 1 94 ? -24.040 1.318 13.113 1.00 96.44 94 GLU A C 1
ATOM 705 O O . GLU A 1 94 ? -23.229 2.019 13.720 1.00 96.44 94 GLU A O 1
ATOM 710 N N . VAL A 1 95 ? -23.750 0.088 12.692 1.00 97.75 95 VAL A N 1
ATOM 711 C CA . VAL A 1 95 ? -22.419 -0.510 12.823 1.00 97.75 95 VAL A CA 1
ATOM 712 C C . VAL A 1 95 ? -21.502 0.096 11.762 1.00 97.75 95 VAL A C 1
ATOM 714 O O . VAL A 1 95 ? -21.721 -0.071 10.561 1.00 97.75 95 VAL A O 1
ATOM 717 N N . LEU A 1 96 ? -20.502 0.853 12.202 1.00 97.50 96 LEU A N 1
ATOM 718 C CA . LEU A 1 96 ? -19.578 1.602 11.347 1.00 97.50 96 LEU A CA 1
ATOM 719 C C . LEU A 1 96 ? -18.331 0.787 10.989 1.00 97.50 96 LEU A C 1
ATOM 721 O O . LEU A 1 96 ? -17.803 0.927 9.893 1.00 97.50 96 LEU A O 1
ATOM 725 N N . PHE A 1 97 ? -17.888 -0.073 11.906 1.00 98.19 97 PHE A N 1
ATOM 726 C CA . PHE A 1 97 ? -16.737 -0.955 11.729 1.00 98.19 97 PHE A CA 1
ATOM 727 C C . PHE A 1 97 ? -17.026 -2.289 12.418 1.00 98.19 97 PHE A C 1
ATOM 729 O O . PHE A 1 97 ? -17.483 -2.276 13.560 1.00 98.19 97 PHE A O 1
ATOM 736 N N . ASP A 1 98 ? -16.797 -3.419 11.751 1.00 97.81 98 ASP A N 1
ATOM 737 C CA . ASP A 1 98 ? -17.094 -4.759 12.277 1.00 97.81 98 ASP A CA 1
ATOM 738 C C . ASP A 1 98 ? -16.113 -5.802 11.749 1.00 97.81 98 ASP A C 1
ATOM 740 O O . ASP A 1 98 ? -16.176 -6.189 10.578 1.00 97.81 98 ASP A O 1
ATOM 744 N N . THR A 1 99 ? -15.247 -6.291 12.635 1.00 96.81 99 THR A N 1
ATOM 745 C CA . THR A 1 99 ? -14.188 -7.241 12.280 1.00 96.81 99 THR A CA 1
ATOM 746 C C . THR A 1 99 ? -14.600 -8.699 12.381 1.00 96.81 99 THR A C 1
ATOM 748 O O . THR A 1 99 ? -13.778 -9.573 12.143 1.00 96.81 99 THR A O 1
ATOM 751 N N . SER A 1 100 ? -15.847 -9.004 12.742 1.00 95.88 100 SER A N 1
ATOM 752 C CA . SER A 1 100 ? -16.268 -10.387 13.012 1.00 95.88 100 SER A CA 1
ATOM 753 C C . SER A 1 100 ? -16.261 -11.307 11.783 1.00 95.88 100 SER A C 1
ATOM 755 O O . SER A 1 100 ? -16.314 -12.525 11.936 1.00 95.88 100 SER A O 1
ATOM 757 N N . ALA A 1 101 ? -16.153 -10.748 10.573 1.00 90.31 101 ALA A N 1
ATOM 758 C CA . ALA A 1 101 ? -16.157 -11.496 9.317 1.00 90.31 101 ALA A CA 1
ATOM 759 C C . ALA A 1 101 ? -14.821 -12.185 8.973 1.00 90.31 101 ALA A C 1
ATOM 761 O O . ALA A 1 101 ? -14.793 -13.026 8.076 1.00 90.31 101 ALA A O 1
ATOM 762 N N . ALA A 1 102 ? -13.710 -11.829 9.626 1.00 90.19 102 ALA A N 1
ATOM 763 C CA . ALA A 1 102 ? -12.427 -12.507 9.434 1.00 90.19 102 ALA A CA 1
ATOM 764 C C . ALA A 1 102 ? -11.537 -12.395 10.675 1.00 90.19 102 ALA A C 1
ATOM 766 O O . ALA A 1 102 ? -11.616 -11.428 11.430 1.00 90.19 102 ALA A O 1
ATOM 767 N N . ALA A 1 103 ? -10.656 -13.377 10.858 1.00 90.56 103 ALA A N 1
ATOM 768 C CA . ALA A 1 103 ? -9.650 -13.324 11.908 1.00 90.56 103 ALA A CA 1
ATOM 769 C C . ALA A 1 103 ? -8.656 -12.176 11.662 1.00 90.56 103 ALA A C 1
ATOM 771 O O . ALA A 1 103 ? -8.241 -11.931 10.526 1.00 90.56 103 ALA A O 1
ATOM 772 N N . LEU A 1 104 ? -8.262 -11.504 12.744 1.00 92.19 104 LEU A N 1
ATOM 773 C CA . LEU A 1 104 ? -7.094 -10.629 12.759 1.00 92.19 104 LEU A CA 1
ATOM 774 C C . LEU A 1 104 ? -5.840 -11.484 12.541 1.00 92.19 104 LEU A C 1
ATOM 776 O O . LEU A 1 104 ? -5.635 -12.448 13.275 1.00 92.19 104 LEU A O 1
ATOM 780 N N . VAL A 1 105 ? -5.005 -11.104 11.577 1.00 93.12 105 VAL A N 1
ATOM 781 C CA . VAL A 1 105 ? -3.653 -11.663 11.411 1.00 93.12 105 VAL A CA 1
ATOM 782 C C . VAL A 1 105 ? -2.651 -10.607 11.852 1.00 93.12 105 VAL A C 1
ATOM 784 O O . VAL A 1 105 ? -2.780 -9.446 11.448 1.00 93.12 105 VAL A O 1
ATOM 787 N N . PHE A 1 106 ? -1.695 -10.992 12.699 1.00 93.31 106 PHE A N 1
ATOM 788 C CA . PHE A 1 106 ? -0.673 -10.087 13.213 1.00 93.31 106 PHE A CA 1
ATOM 789 C C . PHE A 1 106 ? 0.690 -10.779 13.291 1.00 93.31 106 PHE A C 1
ATOM 791 O O . PHE A 1 106 ? 1.044 -11.401 14.291 1.00 93.31 106 PHE A O 1
ATOM 798 N N . GLU A 1 107 ? 1.465 -10.618 12.230 1.00 91.88 107 GLU A N 1
ATOM 799 C CA . GLU A 1 107 ? 2.823 -11.125 12.070 1.00 91.88 107 GLU A CA 1
ATOM 800 C C . GLU A 1 107 ? 3.807 -9.944 11.974 1.00 91.88 107 GLU A C 1
ATOM 802 O O . GLU A 1 107 ? 3.415 -8.803 11.712 1.00 91.88 107 GLU A O 1
ATOM 807 N N . ASP A 1 108 ? 5.100 -10.196 12.183 1.00 86.62 108 ASP A N 1
ATOM 808 C CA . ASP A 1 108 ? 6.153 -9.167 12.104 1.00 86.62 108 ASP A CA 1
ATOM 809 C C . ASP A 1 108 ? 6.257 -8.475 10.730 1.00 86.62 108 ASP A C 1
ATOM 811 O O . ASP A 1 108 ? 6.707 -7.328 10.642 1.00 86.62 108 ASP A O 1
ATOM 815 N N . GLN A 1 109 ? 5.811 -9.153 9.671 1.00 83.75 109 GLN A N 1
ATOM 816 C CA . GLN A 1 109 ? 5.821 -8.675 8.293 1.00 83.75 109 GLN A CA 1
ATOM 817 C C . GLN A 1 109 ? 4.443 -8.709 7.618 1.00 83.75 109 GLN A C 1
ATOM 819 O O . GLN A 1 109 ? 4.367 -8.444 6.423 1.00 83.75 109 GLN A O 1
ATOM 824 N N . TYR A 1 110 ? 3.350 -8.993 8.336 1.00 87.94 110 TYR A N 1
ATOM 825 C CA . TYR A 1 110 ? 2.008 -9.016 7.744 1.00 87.94 110 TYR A CA 1
ATOM 826 C C . TYR A 1 110 ? 0.908 -8.705 8.764 1.00 87.94 110 TYR A C 1
ATOM 828 O O . TYR A 1 110 ? 0.829 -9.306 9.832 1.00 87.94 110 TYR A O 1
ATOM 836 N N . LEU A 1 111 ? 0.019 -7.771 8.420 1.00 91.12 111 LEU A N 1
ATOM 837 C CA . LEU A 1 111 ? -1.132 -7.402 9.242 1.00 91.12 111 LEU A CA 1
ATOM 838 C C . LEU A 1 111 ? -2.391 -7.521 8.397 1.00 91.12 111 LEU A C 1
ATOM 840 O O . LEU A 1 111 ? -2.472 -6.958 7.313 1.00 91.12 111 LEU A O 1
ATOM 844 N N . ARG A 1 112 ? -3.428 -8.177 8.909 1.00 92.31 112 ARG A N 1
ATOM 845 C CA . ARG A 1 112 ? -4.713 -8.234 8.211 1.00 92.31 112 ARG A CA 1
ATOM 846 C C . ARG A 1 112 ? -5.850 -7.887 9.140 1.00 92.31 112 ARG A C 1
ATOM 848 O O . ARG A 1 112 ? -6.094 -8.575 10.126 1.00 92.31 112 ARG A O 1
ATOM 855 N N . LEU A 1 113 ? -6.591 -6.854 8.760 1.00 93.25 113 LEU A N 1
ATOM 856 C CA . LEU A 1 113 ? -7.838 -6.464 9.394 1.00 93.25 113 LEU A CA 1
ATOM 857 C C . LEU A 1 113 ? -8.904 -6.304 8.311 1.00 93.25 113 LEU A C 1
ATOM 859 O O . LEU A 1 113 ? -8.649 -5.700 7.271 1.00 93.25 113 LEU A O 1
ATOM 863 N N . ARG A 1 114 ? -10.092 -6.850 8.560 1.00 94.75 114 ARG A N 1
ATOM 864 C CA . ARG A 1 114 ? -11.258 -6.730 7.680 1.00 94.75 114 ARG A CA 1
ATOM 865 C C . ARG A 1 114 ? -12.368 -6.012 8.428 1.00 94.75 114 ARG A C 1
ATOM 867 O O . ARG A 1 114 ? -12.555 -6.266 9.614 1.00 94.75 114 ARG A O 1
ATOM 874 N N . THR A 1 115 ? -13.129 -5.177 7.731 1.00 96.56 115 THR A N 1
ATOM 875 C CA . THR A 1 115 ? -14.429 -4.699 8.210 1.00 96.56 115 THR A CA 1
ATOM 876 C C . THR A 1 115 ? -15.532 -5.048 7.224 1.00 96.56 115 THR A C 1
ATOM 878 O O . THR A 1 115 ? -15.350 -4.962 6.009 1.00 96.56 115 THR A O 1
ATOM 881 N N . SER A 1 116 ? -16.695 -5.407 7.757 1.00 95.38 116 SER A N 1
ATOM 882 C CA . SER A 1 116 ? -17.921 -5.521 6.964 1.00 95.38 116 SER A CA 1
ATOM 883 C C . SER A 1 116 ? -18.403 -4.136 6.523 1.00 95.38 116 SER A C 1
ATOM 885 O O . SER A 1 116 ? -18.215 -3.147 7.240 1.00 95.38 116 SER A O 1
ATOM 887 N N . LEU A 1 117 ? -19.047 -4.068 5.359 1.00 94.12 117 LEU A N 1
ATOM 888 C CA . LEU A 1 117 ? -19.637 -2.854 4.794 1.00 94.12 117 LEU A CA 1
ATOM 889 C C . LEU A 1 117 ? -21.106 -3.098 4.388 1.00 94.12 117 LEU A C 1
ATOM 891 O O . LEU A 1 117 ? -21.509 -4.247 4.201 1.00 94.12 117 LEU A O 1
ATOM 895 N N . PRO A 1 118 ? -21.924 -2.036 4.238 1.00 91.56 118 PRO A N 1
ATOM 896 C CA . PRO A 1 118 ? -23.240 -2.135 3.600 1.00 91.56 118 PRO A CA 1
ATOM 897 C C . PRO A 1 118 ? -23.153 -2.713 2.184 1.00 91.56 118 PRO A C 1
ATOM 899 O O . PRO A 1 118 ? -22.123 -2.584 1.545 1.00 91.56 118 PRO A O 1
ATOM 902 N N . GLU A 1 119 ? -24.246 -3.270 1.661 1.00 88.62 119 GLU A N 1
ATOM 903 C CA . GLU A 1 119 ? -24.278 -3.945 0.351 1.00 88.62 119 GLU A CA 1
ATOM 904 C C . GLU A 1 119 ? -23.869 -3.062 -0.852 1.00 88.62 119 GLU A C 1
ATOM 906 O O . GLU A 1 119 ? -23.309 -3.573 -1.821 1.00 88.62 119 GLU A O 1
ATOM 911 N N . ASP A 1 120 ? -24.133 -1.754 -0.787 1.00 87.69 120 ASP A N 1
ATOM 912 C CA . ASP A 1 120 ? -23.726 -0.755 -1.787 1.00 87.69 120 ASP A CA 1
ATOM 913 C C . ASP A 1 120 ? -23.159 0.488 -1.072 1.00 87.69 120 ASP A C 1
ATOM 915 O O . ASP A 1 120 ? -23.873 1.472 -0.848 1.00 87.69 120 ASP A O 1
ATOM 919 N N . PRO A 1 121 ? -21.900 0.442 -0.603 1.00 93.75 121 PRO A N 1
ATOM 920 C CA . PRO A 1 121 ? -21.352 1.500 0.233 1.00 93.75 121 PRO A CA 1
ATOM 921 C C . PRO A 1 121 ? -20.941 2.713 -0.615 1.00 93.75 121 PRO A C 1
ATOM 923 O O . PRO A 1 121 ? -20.522 2.586 -1.769 1.00 93.75 121 PRO A O 1
ATOM 926 N N . ASN A 1 122 ? -21.024 3.920 -0.052 1.00 93.88 122 ASN A N 1
ATOM 927 C CA . ASN A 1 122 ? -20.529 5.126 -0.722 1.00 93.88 122 ASN A CA 1
ATOM 928 C C . ASN A 1 122 ? -19.177 5.501 -0.132 1.00 93.88 122 ASN A C 1
ATOM 930 O O . ASN A 1 122 ? -19.112 6.272 0.825 1.00 93.88 122 ASN A O 1
ATOM 934 N N . LEU A 1 123 ? -18.116 4.927 -0.702 1.00 94.62 123 LEU A N 1
ATOM 935 C CA . LEU A 1 123 ? -16.751 5.106 -0.223 1.00 94.62 123 LEU A CA 1
ATOM 936 C C . LEU A 1 123 ? -16.008 6.203 -0.990 1.00 94.62 123 LEU A C 1
ATOM 938 O O . LEU A 1 123 ? -16.115 6.298 -2.213 1.00 94.62 123 LEU A O 1
ATOM 942 N N . TYR A 1 124 ? -15.228 6.997 -0.258 1.00 95.19 124 TYR A N 1
ATOM 943 C CA . TYR A 1 124 ? -14.400 8.102 -0.758 1.00 95.19 124 TYR A CA 1
ATOM 944 C C . TYR A 1 124 ? -13.067 8.132 0.001 1.00 95.19 124 TYR A C 1
ATOM 946 O O . TYR A 1 124 ? -13.030 7.744 1.167 1.00 95.19 124 TYR A O 1
ATOM 954 N N . GLY A 1 125 ? -11.993 8.656 -0.593 1.00 94.50 125 GLY A N 1
ATOM 955 C CA . GLY A 1 125 ? -10.679 8.773 0.062 1.00 94.50 125 GLY A CA 1
ATOM 956 C C . GLY A 1 125 ? -9.660 7.789 -0.506 1.00 94.50 125 GLY A C 1
ATOM 957 O O . GLY A 1 125 ? -9.663 7.565 -1.704 1.00 94.50 125 GLY A O 1
ATOM 958 N N . LEU A 1 126 ? -8.795 7.227 0.343 1.00 95.19 126 LEU A N 1
ATOM 959 C CA . LEU A 1 126 ? -7.728 6.275 -0.011 1.00 95.19 126 LEU A CA 1
ATOM 960 C C . LEU A 1 126 ? -6.719 6.796 -1.04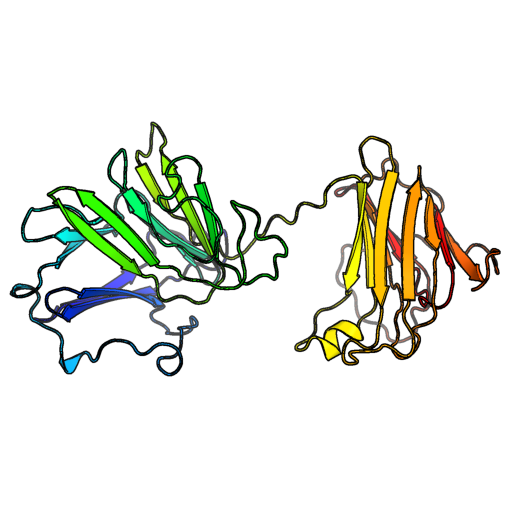9 1.00 95.19 126 LEU A C 1
ATOM 962 O O . LEU A 1 126 ? -6.219 6.038 -1.877 1.00 95.19 126 LEU A O 1
ATOM 966 N N . GLY A 1 127 ? -6.413 8.093 -1.000 1.00 90.62 127 GLY A N 1
ATOM 967 C CA . GLY A 1 127 ? -5.457 8.719 -1.914 1.00 90.62 127 GLY A CA 1
ATOM 968 C C . GLY A 1 127 ? -4.007 8.249 -1.704 1.00 90.62 127 GLY A C 1
ATOM 969 O O . GLY A 1 127 ? -3.675 7.681 -0.674 1.00 90.62 127 GLY A O 1
ATOM 970 N N . GLU A 1 128 ? -3.087 8.523 -2.623 1.00 94.75 128 GLU A N 1
ATOM 971 C CA . GLU A 1 128 ? -3.263 9.320 -3.839 1.00 94.75 128 GLU A CA 1
ATOM 972 C C . GLU A 1 128 ? -3.566 8.457 -5.076 1.00 94.75 128 GLU A C 1
ATOM 974 O O . GLU A 1 128 ? -2.874 7.479 -5.360 1.00 94.75 128 GLU A O 1
ATOM 979 N N . HIS A 1 129 ? -4.600 8.839 -5.832 1.00 93.25 129 HIS A N 1
ATOM 980 C CA . HIS A 1 129 ? -5.004 8.182 -7.076 1.00 93.25 129 HIS A CA 1
ATOM 981 C C . HIS A 1 129 ? -5.837 9.109 -7.968 1.00 93.25 129 HIS A C 1
ATOM 983 O O . HIS A 1 129 ? -6.345 10.133 -7.512 1.00 93.25 129 HIS A O 1
ATOM 989 N N . SER A 1 130 ? -6.039 8.714 -9.226 1.00 88.69 130 SER A N 1
ATOM 990 C CA . SER A 1 130 ? -6.849 9.435 -10.223 1.00 88.69 130 SER A CA 1
ATOM 991 C C . SER A 1 130 ? -8.215 8.793 -10.511 1.00 88.69 130 SER A C 1
ATOM 993 O O . SER A 1 130 ? -8.875 9.143 -11.489 1.00 88.69 130 SER A O 1
ATOM 995 N N . ASP A 1 131 ? -8.648 7.849 -9.674 1.00 87.44 131 ASP A N 1
ATOM 996 C CA . ASP A 1 131 ? -9.946 7.188 -9.808 1.00 87.44 131 ASP A CA 1
ATOM 997 C C . ASP A 1 131 ? -11.140 8.141 -9.630 1.00 87.44 131 ASP A C 1
ATOM 999 O O . ASP A 1 131 ? -11.013 9.296 -9.216 1.00 87.44 131 ASP A O 1
ATOM 1003 N N . SER A 1 132 ? -12.336 7.620 -9.919 1.00 85.88 132 SER A N 1
ATOM 1004 C CA . SER A 1 132 ? -13.595 8.319 -9.657 1.00 85.88 132 SER A CA 1
ATOM 1005 C C . SER A 1 132 ? -13.729 8.718 -8.187 1.00 85.88 132 SER A C 1
ATOM 1007 O O . SER A 1 132 ? -13.266 8.018 -7.290 1.00 85.88 132 SER A O 1
ATOM 1009 N N . PHE A 1 133 ? -14.417 9.838 -7.942 1.00 83.31 133 PHE A N 1
ATOM 1010 C CA . PHE A 1 133 ? -14.586 10.384 -6.594 1.00 83.31 133 PHE A CA 1
ATOM 1011 C C . PHE A 1 133 ? -15.227 9.378 -5.627 1.00 83.31 133 PHE A C 1
ATOM 1013 O O . PHE A 1 133 ? -14.708 9.167 -4.533 1.00 83.31 133 PHE A O 1
ATOM 1020 N N . ARG A 1 134 ? -16.326 8.733 -6.048 1.00 91.94 134 ARG A N 1
ATOM 1021 C CA . ARG A 1 134 ? -16.842 7.532 -5.383 1.00 91.94 134 ARG A CA 1
ATOM 1022 C C . ARG A 1 134 ? -16.014 6.339 -5.857 1.00 91.94 134 ARG A C 1
ATOM 1024 O O . ARG A 1 134 ? -15.937 6.097 -7.062 1.00 91.94 134 ARG A O 1
ATOM 1031 N N . LEU A 1 135 ? -15.432 5.611 -4.912 1.00 90.12 135 LEU A N 1
ATOM 1032 C CA . LEU A 1 135 ? -14.586 4.454 -5.187 1.00 90.12 135 LEU A CA 1
ATOM 1033 C C . LEU A 1 135 ? -15.396 3.297 -5.779 1.00 90.12 135 LEU A C 1
ATOM 1035 O O . LEU A 1 135 ? -16.573 3.121 -5.458 1.00 90.12 135 LEU A O 1
ATOM 1039 N N . ASN A 1 136 ? -14.742 2.484 -6.612 1.00 89.94 136 ASN A N 1
ATOM 1040 C CA . ASN A 1 136 ? -15.284 1.185 -6.994 1.00 89.94 136 ASN A CA 1
ATOM 1041 C C . ASN A 1 136 ? -15.343 0.283 -5.750 1.00 89.94 136 ASN A C 1
ATOM 1043 O O . ASN A 1 136 ? -14.396 0.224 -4.968 1.00 89.94 136 ASN A O 1
ATOM 1047 N N . THR A 1 137 ? -16.467 -0.402 -5.565 1.00 92.69 137 THR A N 1
ATOM 1048 C CA . THR A 1 137 ? -16.737 -1.247 -4.397 1.00 92.69 137 THR A CA 1
ATOM 1049 C C . THR A 1 137 ? -16.734 -2.737 -4.729 1.00 92.69 137 THR A C 1
ATOM 1051 O O . THR A 1 137 ? -16.935 -3.558 -3.843 1.00 92.69 137 THR A O 1
ATOM 1054 N N . THR A 1 138 ? -16.503 -3.117 -5.984 1.00 90.44 138 THR A N 1
ATOM 1055 C CA . THR A 1 138 ? -16.437 -4.523 -6.403 1.00 90.44 138 THR A CA 1
ATOM 1056 C C . THR A 1 138 ? -15.112 -4.790 -7.098 1.00 90.44 138 THR A C 1
ATOM 1058 O O . THR A 1 138 ? -14.749 -4.054 -8.015 1.00 90.44 138 THR A O 1
ATOM 1061 N N . ASP A 1 139 ? -14.416 -5.841 -6.665 1.00 90.94 139 ASP A N 1
ATOM 1062 C CA . ASP A 1 139 ? -13.111 -6.262 -7.185 1.00 90.94 139 ASP A CA 1
ATOM 1063 C C . ASP A 1 139 ? -12.115 -5.099 -7.330 1.00 90.94 139 ASP A C 1
ATOM 1065 O O . ASP A 1 139 ? -11.533 -4.844 -8.384 1.00 90.94 139 ASP A O 1
ATOM 1069 N N . TYR A 1 140 ? -11.984 -4.316 -6.261 1.00 91.62 140 TYR A N 1
ATOM 1070 C CA . TYR A 1 140 ? -11.144 -3.131 -6.237 1.00 91.62 140 TYR A CA 1
ATOM 1071 C C . TYR A 1 140 ? -9.980 -3.318 -5.270 1.00 91.62 140 TYR A C 1
ATOM 1073 O O . TYR A 1 140 ? -10.170 -3.703 -4.119 1.00 91.62 140 TYR A O 1
ATOM 1081 N N . THR A 1 141 ? -8.770 -3.004 -5.729 1.00 94.12 141 THR A N 1
ATOM 1082 C CA . THR A 1 141 ? -7.562 -2.980 -4.898 1.00 94.12 141 THR A CA 1
ATOM 1083 C C . THR A 1 141 ? -6.900 -1.617 -5.020 1.00 94.12 141 THR A C 1
ATOM 1085 O O . THR A 1 141 ? -6.650 -1.133 -6.125 1.00 94.12 141 THR A O 1
ATOM 1088 N N . ARG A 1 142 ? -6.597 -1.005 -3.876 1.00 93.81 142 ARG A N 1
ATOM 1089 C CA . ARG A 1 142 ? -5.849 0.244 -3.777 1.00 93.81 142 ARG A CA 1
ATOM 1090 C C . ARG A 1 142 ? -4.529 0.017 -3.064 1.00 93.81 142 ARG A C 1
ATOM 1092 O O . ARG A 1 142 ? -4.503 -0.079 -1.844 1.00 93.81 142 ARG A O 1
ATOM 1099 N N . THR A 1 143 ? -3.443 0.036 -3.821 1.00 94.75 143 THR A N 1
ATOM 1100 C CA . THR A 1 143 ? -2.093 0.061 -3.258 1.00 94.75 143 THR A CA 1
ATOM 1101 C C . THR A 1 143 ? -1.740 1.470 -2.783 1.00 94.75 143 THR A C 1
ATOM 1103 O O . THR A 1 143 ? -1.912 2.449 -3.515 1.00 94.75 143 THR A O 1
ATOM 1106 N N . LEU A 1 144 ? -1.225 1.573 -1.564 1.00 93.06 144 LEU A N 1
ATOM 1107 C CA . LEU A 1 144 ? -0.658 2.768 -0.951 1.00 93.06 144 LEU A CA 1
ATOM 1108 C C . LEU A 1 144 ? 0.845 2.546 -0.792 1.00 93.06 144 LEU A C 1
ATOM 1110 O O . LEU A 1 144 ? 1.330 2.003 0.202 1.00 93.06 144 LEU A O 1
ATOM 1114 N N . TRP A 1 145 ? 1.573 2.943 -1.830 1.00 93.56 145 TRP A N 1
ATOM 1115 C CA . TRP A 1 145 ? 3.026 2.920 -1.882 1.00 93.56 145 TRP A CA 1
ATOM 1116 C C . TRP A 1 145 ? 3.497 4.086 -2.737 1.00 93.56 145 TRP A C 1
ATOM 1118 O O . TRP A 1 145 ? 3.163 4.153 -3.920 1.00 93.56 145 TRP A O 1
ATOM 1128 N N . SER A 1 146 ? 4.278 4.996 -2.162 1.00 90.75 146 SER A N 1
ATOM 1129 C CA . SER A 1 146 ? 4.734 6.188 -2.877 1.00 90.75 146 SER A CA 1
ATOM 1130 C C . SER A 1 146 ? 5.583 5.808 -4.087 1.00 90.75 146 SER A C 1
ATOM 1132 O O . SER A 1 146 ? 6.635 5.179 -3.956 1.00 90.75 146 SER A O 1
ATOM 1134 N N . ARG A 1 147 ? 5.132 6.204 -5.276 1.00 91.94 147 ARG A N 1
ATOM 1135 C CA . ARG A 1 147 ? 5.778 5.905 -6.553 1.00 91.94 147 ARG A CA 1
ATOM 1136 C C . ARG A 1 147 ? 5.629 7.083 -7.509 1.00 91.94 147 ARG A C 1
ATOM 1138 O O . ARG A 1 147 ? 4.540 7.619 -7.688 1.00 91.94 147 ARG A O 1
ATOM 1145 N N . ASP A 1 148 ? 6.717 7.425 -8.192 1.00 88.88 148 ASP A N 1
ATOM 1146 C CA . ASP A 1 148 ? 6.640 8.328 -9.338 1.00 88.88 148 ASP A CA 1
ATOM 1147 C C . ASP A 1 148 ? 5.847 7.675 -10.484 1.00 88.88 148 ASP A C 1
ATOM 1149 O O . ASP A 1 148 ? 6.195 6.595 -10.976 1.00 88.88 148 ASP A O 1
ATOM 1153 N N . SER A 1 149 ? 4.745 8.315 -10.878 1.00 84.00 149 SER A N 1
ATOM 1154 C CA . SER A 1 149 ? 3.796 7.785 -11.857 1.00 84.00 149 SER A CA 1
ATOM 1155 C C . SER A 1 149 ? 3.330 8.885 -12.815 1.00 84.00 149 SER A C 1
ATOM 1157 O O . SER A 1 149 ? 2.271 9.496 -12.655 1.00 84.00 149 SER A O 1
ATOM 1159 N N . TYR A 1 150 ? 4.146 9.146 -13.840 1.00 80.25 150 TYR A N 1
ATOM 1160 C CA . TYR A 1 150 ? 3.811 10.087 -14.910 1.00 80.25 150 TYR A CA 1
ATOM 1161 C C . TYR A 1 150 ? 2.496 9.713 -15.611 1.00 80.25 150 TYR A C 1
ATOM 1163 O O . TYR A 1 150 ? 2.242 8.550 -15.925 1.00 80.25 150 TYR A O 1
ATOM 1171 N N . GLY A 1 151 ? 1.670 10.723 -15.896 1.00 82.00 151 GLY A N 1
ATOM 1172 C CA . GLY A 1 151 ? 0.391 10.549 -16.586 1.00 82.00 151 GLY A CA 1
ATOM 1173 C C . GLY A 1 151 ? -0.753 10.057 -15.696 1.00 82.00 151 GLY A C 1
ATOM 1174 O O . GLY A 1 151 ? -1.860 9.918 -16.209 1.00 82.00 151 GLY A O 1
ATOM 1175 N N . ILE A 1 152 ? -0.506 9.839 -14.394 1.00 86.50 152 ILE A N 1
ATOM 1176 C CA . ILE A 1 152 ? -1.515 9.545 -13.361 1.00 86.50 152 ILE A CA 1
ATOM 1177 C C . ILE A 1 152 ? -2.579 8.516 -13.801 1.00 86.50 152 ILE A C 1
ATOM 1179 O O . ILE A 1 152 ? -3.776 8.817 -13.785 1.00 86.50 152 ILE A O 1
ATOM 1183 N N . PRO A 1 153 ? -2.183 7.301 -14.230 1.00 84.25 153 PRO A N 1
ATOM 1184 C CA . PRO A 1 153 ? -3.134 6.297 -14.692 1.00 84.25 153 PRO A CA 1
ATOM 1185 C C . PRO A 1 153 ? -4.073 5.842 -13.566 1.00 84.25 153 PRO A C 1
ATOM 1187 O O . PRO A 1 153 ? -3.647 5.636 -12.424 1.00 84.25 153 PRO A O 1
ATOM 1190 N N . ALA A 1 154 ? -5.349 5.655 -13.915 1.00 82.69 154 ALA A N 1
ATOM 1191 C CA . ALA A 1 154 ? -6.369 5.153 -12.997 1.00 82.69 154 ALA A CA 1
ATOM 1192 C C . ALA A 1 154 ? -6.013 3.746 -12.490 1.00 82.69 154 ALA A C 1
ATOM 1194 O O . ALA A 1 154 ? -5.387 2.959 -13.203 1.00 82.69 154 ALA A O 1
ATOM 1195 N N . GLY A 1 155 ? -6.416 3.429 -11.259 1.00 83.88 155 GLY A N 1
ATOM 1196 C CA . GLY A 1 155 ? -6.184 2.123 -10.635 1.00 83.88 155 GLY A CA 1
ATOM 1197 C C . GLY A 1 155 ? -4.747 1.865 -10.166 1.00 83.88 155 GLY A C 1
ATOM 1198 O O . GLY A 1 155 ? -4.431 0.736 -9.812 1.00 83.88 155 GLY A O 1
ATOM 1199 N N . THR A 1 156 ? -3.865 2.875 -10.151 1.00 87.31 156 THR A N 1
ATOM 1200 C CA . THR A 1 156 ? -2.471 2.723 -9.683 1.00 87.31 156 THR A CA 1
ATOM 1201 C C . THR A 1 156 ? -2.152 3.622 -8.494 1.00 87.31 156 THR A C 1
ATOM 1203 O O . THR A 1 156 ? -2.752 4.687 -8.342 1.00 87.31 156 THR A O 1
ATOM 1206 N N . ASN A 1 157 ? -1.208 3.197 -7.654 1.00 92.38 157 ASN A N 1
ATOM 1207 C CA . ASN A 1 157 ? -0.589 4.031 -6.627 1.00 92.38 157 ASN A CA 1
ATOM 1208 C C . ASN A 1 157 ? 0.194 5.200 -7.249 1.00 92.38 157 ASN A C 1
ATOM 1210 O O . ASN A 1 157 ? 0.871 5.030 -8.269 1.00 92.38 157 ASN A O 1
ATOM 1214 N N . LEU A 1 158 ? 0.110 6.370 -6.610 1.00 90.62 158 LEU A N 1
ATOM 1215 C CA . LEU A 1 158 ? 0.789 7.600 -7.026 1.00 90.62 158 LEU A CA 1
ATOM 1216 C C . LEU A 1 158 ? 1.795 8.058 -5.950 1.00 90.62 158 LEU A C 1
ATOM 1218 O O . LEU A 1 158 ? 2.479 7.233 -5.345 1.00 90.62 158 LEU A O 1
ATOM 1222 N N . TYR A 1 159 ? 1.945 9.364 -5.738 1.00 92.62 159 TYR A N 1
ATOM 1223 C CA . TYR A 1 159 ? 3.062 9.943 -4.995 1.00 92.62 159 TYR A CA 1
ATOM 1224 C C . TYR A 1 159 ? 2.846 9.891 -3.473 1.00 92.62 159 TYR A C 1
ATOM 1226 O O . TYR A 1 159 ? 3.782 9.613 -2.719 1.00 92.62 159 TYR A O 1
ATOM 1234 N N . GLY A 1 160 ? 1.620 10.142 -3.014 1.00 91.25 160 GLY A N 1
ATOM 1235 C CA . GLY A 1 160 ? 1.233 10.176 -1.604 1.00 91.25 160 GLY A CA 1
ATOM 1236 C C . GLY A 1 160 ? 0.450 8.952 -1.120 1.00 91.25 160 GLY A C 1
ATOM 1237 O O . GLY A 1 160 ? -0.186 8.242 -1.897 1.00 91.25 160 GLY A O 1
ATOM 1238 N N . ASN A 1 161 ? 0.444 8.763 0.205 1.00 93.50 161 ASN A N 1
ATOM 1239 C CA . ASN A 1 161 ? -0.325 7.722 0.892 1.00 93.50 161 ASN A CA 1
ATOM 1240 C C . ASN A 1 161 ? -1.261 8.370 1.923 1.00 93.50 161 ASN A C 1
ATOM 1242 O O . ASN A 1 161 ? -0.813 9.014 2.872 1.00 93.50 161 ASN A O 1
ATOM 1246 N N . HIS A 1 162 ? -2.565 8.177 1.750 1.00 95.38 162 HIS A N 1
ATOM 1247 C CA . HIS A 1 162 ? -3.631 8.706 2.593 1.00 95.38 162 HIS A CA 1
ATOM 1248 C C . HIS A 1 162 ? -4.577 7.561 2.990 1.00 95.38 162 HIS A C 1
ATOM 1250 O O . HIS A 1 162 ? -5.654 7.430 2.404 1.00 95.38 162 HIS A O 1
ATOM 1256 N N . PRO A 1 163 ? -4.202 6.735 3.988 1.00 95.31 163 PRO A N 1
ATOM 1257 C CA . PRO A 1 163 ? -4.974 5.576 4.453 1.00 95.31 163 PRO A CA 1
ATOM 1258 C C . PRO A 1 163 ? -6.199 5.994 5.290 1.00 95.31 163 PRO A C 1
ATOM 1260 O O . PRO A 1 163 ? -6.363 5.623 6.453 1.00 95.31 163 PRO A O 1
ATOM 1263 N N . ILE A 1 164 ? -7.053 6.828 4.700 1.00 95.31 164 ILE A N 1
ATOM 1264 C CA . ILE A 1 164 ? -8.316 7.305 5.252 1.00 95.31 164 ILE A CA 1
ATOM 1265 C C . ILE A 1 164 ? -9.419 7.093 4.225 1.00 95.31 164 ILE A C 1
ATOM 1267 O O . ILE A 1 164 ? -9.282 7.518 3.079 1.00 95.31 164 ILE A O 1
ATOM 1271 N N . TYR A 1 165 ? -10.525 6.484 4.638 1.00 96.06 165 TYR A N 1
ATOM 1272 C CA . TYR A 1 165 ? -11.745 6.463 3.839 1.00 96.06 165 TYR A CA 1
ATOM 1273 C C . TYR A 1 165 ? -12.899 7.124 4.586 1.00 96.06 165 TYR A C 1
ATOM 1275 O O . TYR A 1 165 ? -12.918 7.193 5.817 1.00 96.06 165 TYR A O 1
ATOM 1283 N N . PHE A 1 166 ? -13.878 7.589 3.821 1.00 95.12 166 PHE A N 1
ATOM 1284 C CA . PHE A 1 166 ? -15.160 8.083 4.296 1.00 95.12 166 PHE A CA 1
ATOM 1285 C C . PHE A 1 166 ? -16.269 7.224 3.705 1.00 95.12 166 PHE A C 1
ATOM 1287 O O . PHE A 1 166 ? -16.234 6.922 2.516 1.00 95.12 166 PHE A O 1
ATOM 1294 N N . ASP A 1 167 ? -17.252 6.865 4.524 1.00 94.25 167 ASP A N 1
ATOM 1295 C CA . ASP A 1 167 ? -18.453 6.145 4.099 1.00 94.25 167 ASP A CA 1
ATOM 1296 C C . ASP A 1 167 ? -19.689 7.008 4.382 1.00 94.25 167 ASP A C 1
ATOM 1298 O O . ASP A 1 167 ? -19.953 7.386 5.534 1.00 94.25 167 ASP A O 1
ATOM 1302 N N . HIS A 1 168 ? -20.421 7.355 3.320 1.00 93.62 168 HIS A N 1
ATOM 1303 C CA . HIS A 1 168 ? -21.656 8.132 3.391 1.00 93.62 168 HIS A CA 1
ATOM 1304 C C . HIS A 1 168 ? -22.893 7.232 3.275 1.00 93.62 168 HIS A C 1
ATOM 1306 O O . HIS A 1 168 ? -23.170 6.642 2.232 1.00 93.62 168 HIS A O 1
ATOM 1312 N N . ARG A 1 169 ? -23.712 7.192 4.329 1.00 90.50 169 ARG A N 1
ATOM 1313 C CA . ARG A 1 169 ? -24.896 6.321 4.413 1.00 90.50 169 ARG A CA 1
ATOM 1314 C C . ARG A 1 169 ? -26.218 7.083 4.266 1.00 90.50 169 ARG A C 1
ATOM 1316 O O . ARG A 1 169 ? -27.218 6.726 4.890 1.00 90.50 169 ARG A O 1
ATOM 1323 N N . GLY A 1 170 ? -26.228 8.162 3.480 1.00 90.31 170 GLY A N 1
ATOM 1324 C CA . GLY A 1 170 ? -27.412 9.003 3.280 1.00 90.31 170 GLY A CA 1
ATOM 1325 C C . GLY A 1 170 ? -27.891 9.641 4.587 1.00 90.31 170 GLY A C 1
ATOM 1326 O O . GLY A 1 170 ? -27.096 10.191 5.351 1.00 90.31 170 GLY A O 1
ATOM 1327 N N . GLU A 1 171 ? -29.189 9.522 4.879 1.00 92.19 171 GLU A N 1
ATOM 1328 C CA . GLU A 1 171 ? -29.819 10.056 6.101 1.00 92.19 171 GLU A CA 1
ATOM 1329 C C . GLU A 1 171 ? -29.243 9.462 7.398 1.00 92.19 171 GLU A C 1
ATOM 1331 O O . GLU A 1 171 ? -29.320 10.080 8.459 1.00 92.19 171 GLU A O 1
ATOM 1336 N N . LYS A 1 172 ? -28.601 8.289 7.322 1.00 91.88 172 LYS A N 1
ATOM 1337 C CA . LYS A 1 172 ? -27.945 7.643 8.469 1.00 91.88 172 LYS A CA 1
ATOM 1338 C C . LYS A 1 172 ? -26.600 8.287 8.841 1.00 91.88 172 LYS A C 1
ATOM 1340 O O . LYS A 1 172 ? -26.008 7.934 9.866 1.00 91.88 172 LYS A O 1
ATOM 1345 N N . GLY A 1 173 ? -26.141 9.253 8.043 1.00 92.31 173 GLY A N 1
ATOM 1346 C CA . GLY A 1 173 ? -24.950 10.061 8.279 1.00 92.31 173 GLY A CA 1
ATOM 1347 C C . GLY A 1 173 ? -23.676 9.506 7.640 1.00 92.31 173 GLY A C 1
ATOM 1348 O O . GLY A 1 173 ? -23.675 8.475 6.972 1.00 92.31 173 GLY A O 1
ATOM 1349 N N . SER A 1 174 ? -22.569 10.216 7.863 1.00 94.94 174 SER A N 1
ATOM 1350 C CA . SER A 1 174 ? -21.235 9.847 7.367 1.00 94.94 174 SER A CA 1
ATOM 1351 C C . SER A 1 174 ? -20.285 9.537 8.513 1.00 94.94 174 SER A C 1
ATOM 1353 O O . SER A 1 174 ? -20.474 10.028 9.632 1.00 94.94 174 SER A O 1
ATOM 1355 N N . HIS A 1 175 ? -19.262 8.737 8.247 1.00 97.56 175 HIS A N 1
ATOM 1356 C CA . HIS A 1 175 ? -18.122 8.556 9.143 1.00 97.56 175 HIS A CA 1
ATOM 1357 C C . HIS A 1 175 ? -16.832 8.425 8.334 1.00 97.56 175 HIS A C 1
ATOM 1359 O O . HIS A 1 175 ? -16.881 8.258 7.116 1.00 97.56 175 HIS A O 1
ATOM 1365 N N . GLY A 1 176 ? -15.691 8.528 9.012 1.00 95.88 176 GLY A N 1
ATOM 1366 C CA . GLY A 1 176 ? -14.387 8.261 8.421 1.00 95.88 176 GLY A CA 1
ATOM 1367 C C . GLY A 1 176 ? -13.578 7.320 9.300 1.00 95.88 176 GLY A C 1
ATOM 1368 O O . GLY A 1 176 ? -13.729 7.333 10.524 1.00 95.88 176 GLY A O 1
ATOM 1369 N N . VAL A 1 177 ? -12.729 6.519 8.668 1.00 97.31 177 VAL A N 1
ATOM 1370 C CA . VAL A 1 177 ? -11.798 5.605 9.330 1.00 97.31 177 VAL A CA 1
ATOM 1371 C C . VAL A 1 177 ? -10.408 5.892 8.792 1.00 97.31 177 VAL A C 1
ATOM 1373 O O . VAL A 1 177 ? -10.205 5.941 7.582 1.00 97.31 177 VAL A O 1
ATOM 1376 N N . PHE A 1 178 ? -9.467 6.110 9.705 1.00 94.81 178 PHE A N 1
ATOM 1377 C CA . PHE A 1 178 ? -8.074 6.407 9.402 1.00 94.81 178 PHE A CA 1
ATOM 1378 C C . PHE A 1 178 ? -7.176 5.359 10.052 1.00 94.81 178 PHE A C 1
ATOM 1380 O O . PHE A 1 178 ? -7.288 5.115 11.254 1.00 94.81 178 PHE A O 1
ATOM 1387 N N . LEU A 1 179 ? -6.276 4.779 9.262 1.00 95.50 179 LEU A N 1
ATOM 1388 C CA . LEU A 1 179 ? -5.231 3.882 9.738 1.00 95.50 179 LEU A CA 1
ATOM 1389 C C . LEU A 1 179 ? -3.908 4.647 9.816 1.00 95.50 179 LEU A C 1
ATOM 1391 O O . LEU A 1 179 ? -3.319 4.993 8.796 1.00 95.50 179 LEU A O 1
ATOM 1395 N N . LEU A 1 180 ? -3.409 4.888 11.029 1.00 92.62 180 LEU A N 1
ATOM 1396 C CA . LEU A 1 180 ? -2.097 5.505 11.217 1.00 92.62 180 LEU A CA 1
ATOM 1397 C C . LEU A 1 180 ? -0.984 4.469 10.998 1.00 92.62 180 LEU A C 1
ATOM 1399 O O . LEU A 1 180 ? -0.490 3.858 11.942 1.00 92.62 180 LEU A O 1
ATOM 1403 N N . SER A 1 181 ? -0.591 4.287 9.741 1.00 91.25 181 SER A N 1
ATOM 1404 C CA . SER A 1 181 ? 0.561 3.485 9.327 1.00 91.25 181 SER A CA 1
ATOM 1405 C C . SER A 1 181 ? 1.247 4.146 8.132 1.00 91.25 181 SER A C 1
ATOM 1407 O O . SER A 1 181 ? 0.594 4.789 7.311 1.00 91.25 181 SER A O 1
ATOM 1409 N N . SER A 1 182 ? 2.570 4.007 8.049 1.00 90.62 182 SER A N 1
ATOM 1410 C CA . SER A 1 182 ? 3.381 4.469 6.913 1.00 90.62 182 SER A CA 1
ATOM 1411 C C . SER A 1 182 ? 3.994 3.321 6.116 1.00 90.62 182 SER A C 1
ATOM 1413 O O . SER A 1 182 ? 4.826 3.559 5.243 1.00 90.62 182 SER A O 1
ATOM 1415 N N . ALA A 1 183 ? 3.657 2.082 6.460 1.00 89.31 183 ALA A N 1
ATOM 1416 C CA . ALA A 1 183 ? 4.130 0.922 5.731 1.00 89.31 183 ALA A CA 1
ATOM 1417 C C . ALA A 1 183 ? 3.328 0.764 4.421 1.00 89.31 183 ALA A C 1
ATOM 1419 O O . ALA A 1 183 ? 2.211 1.271 4.306 1.00 89.31 183 ALA A O 1
ATOM 1420 N N . GLY A 1 184 ? 3.897 0.073 3.431 1.00 89.12 184 GLY A N 1
ATOM 1421 C CA . GLY A 1 184 ? 3.244 -0.143 2.137 1.00 89.12 184 GLY A CA 1
ATOM 1422 C C . GLY A 1 184 ? 2.078 -1.105 2.215 1.00 89.12 184 GLY A C 1
ATOM 1423 O O . GLY A 1 184 ? 2.288 -2.230 2.617 1.00 89.12 184 GLY A O 1
ATOM 1424 N N . MET A 1 185 ? 0.879 -0.703 1.820 1.00 92.69 185 MET A N 1
ATOM 1425 C CA . MET A 1 185 ? -0.311 -1.528 2.041 1.00 92.69 185 MET A CA 1
ATOM 1426 C C . MET A 1 185 ? -1.197 -1.601 0.815 1.00 92.69 185 MET A C 1
ATOM 1428 O O . MET A 1 185 ? -1.246 -0.656 0.032 1.00 92.69 185 MET A O 1
ATOM 1432 N N . ASP A 1 186 ? -1.966 -2.674 0.719 1.00 94.88 186 ASP A N 1
ATOM 1433 C CA . ASP A 1 186 ? -3.167 -2.698 -0.100 1.00 94.88 186 ASP A CA 1
ATOM 1434 C C . ASP A 1 186 ? -4.404 -2.359 0.748 1.00 94.88 186 ASP A C 1
ATOM 1436 O O . ASP A 1 186 ? -4.413 -2.446 1.975 1.00 94.88 186 ASP A O 1
ATOM 1440 N N . VAL A 1 187 ? -5.451 -1.895 0.075 1.00 95.44 187 VAL A N 1
ATOM 1441 C CA . VAL A 1 187 ? -6.812 -1.814 0.599 1.00 95.44 187 VAL A CA 1
ATOM 1442 C C . VAL A 1 187 ? -7.716 -2.442 -0.444 1.00 95.44 187 VAL A C 1
ATOM 1444 O O . VAL A 1 187 ? -7.901 -1.894 -1.534 1.00 95.44 187 VAL A O 1
ATOM 1447 N N . LYS A 1 188 ? -8.266 -3.605 -0.123 1.00 94.88 188 LYS A N 1
ATOM 1448 C CA . LYS A 1 188 ? -9.161 -4.360 -0.994 1.00 94.88 188 LYS A CA 1
ATOM 1449 C C . LYS A 1 188 ? -10.597 -4.055 -0.619 1.00 94.88 188 LYS A C 1
ATOM 1451 O O . LYS A 1 188 ? -10.963 -4.136 0.546 1.00 94.88 188 LYS A O 1
ATOM 1456 N N . ILE A 1 189 ? -11.413 -3.689 -1.599 1.00 94.56 189 ILE A N 1
ATOM 1457 C CA . ILE A 1 189 ? -12.852 -3.472 -1.446 1.00 94.56 189 ILE A CA 1
ATOM 1458 C C . ILE A 1 189 ? -13.539 -4.428 -2.404 1.00 94.56 189 ILE A C 1
ATOM 1460 O O . ILE A 1 189 ? -13.339 -4.355 -3.618 1.00 94.56 189 ILE A O 1
ATOM 1464 N N . ASN A 1 190 ? -14.328 -5.350 -1.864 1.00 91.38 190 ASN A N 1
ATOM 1465 C CA . ASN A 1 190 ? -14.943 -6.371 -2.692 1.00 91.38 190 ASN A CA 1
ATOM 1466 C C . ASN A 1 190 ? -16.287 -6.849 -2.143 1.00 91.38 190 ASN A C 1
ATOM 1468 O O . ASN A 1 190 ? -16.648 -6.591 -0.991 1.00 91.38 190 ASN A O 1
ATOM 1472 N N . ARG A 1 191 ? -17.011 -7.562 -3.006 1.00 87.75 191 ARG A N 1
ATOM 1473 C CA . ARG A 1 191 ? -18.267 -8.233 -2.720 1.00 87.75 191 ARG A CA 1
ATOM 1474 C C . ARG A 1 191 ? -18.246 -9.643 -3.290 1.00 87.75 191 ARG A C 1
ATOM 1476 O O . ARG A 1 191 ? -18.118 -9.812 -4.499 1.00 87.75 191 ARG A O 1
ATOM 1483 N N . THR A 1 192 ? -18.447 -10.647 -2.444 1.00 83.50 192 THR A N 1
ATOM 1484 C CA . THR A 1 192 ? -18.654 -12.035 -2.888 1.00 83.50 192 THR A CA 1
ATOM 1485 C C . THR A 1 192 ? -19.981 -12.565 -2.356 1.00 83.50 192 THR A C 1
ATOM 1487 O O . THR A 1 192 ? -20.503 -12.066 -1.358 1.00 83.50 192 THR A O 1
ATOM 1490 N N . GLU A 1 193 ? -20.558 -13.574 -3.016 1.00 78.50 193 GLU A N 1
ATOM 1491 C CA . GLU A 1 193 ? -21.801 -14.205 -2.539 1.00 78.50 193 GLU A CA 1
ATOM 1492 C C . GLU A 1 193 ? -21.635 -14.806 -1.134 1.00 78.50 193 GLU A C 1
ATOM 1494 O O . GLU A 1 193 ? -22.572 -14.791 -0.339 1.00 78.50 193 GLU A O 1
ATOM 1499 N N . THR A 1 194 ? -20.439 -15.309 -0.817 1.00 80.25 194 THR A N 1
ATOM 1500 C CA . THR A 1 194 ? -20.144 -16.020 0.432 1.00 80.25 194 THR A CA 1
ATOM 1501 C C . THR A 1 194 ? -19.692 -15.112 1.572 1.00 80.25 194 THR A C 1
ATOM 1503 O O . THR A 1 194 ? -19.951 -15.437 2.727 1.00 80.25 194 THR A O 1
ATOM 1506 N N . GLU A 1 195 ? -19.010 -14.001 1.282 1.00 78.69 195 GLU A N 1
ATOM 1507 C CA . GLU A 1 195 ? -18.426 -13.120 2.310 1.00 78.69 195 GLU A CA 1
ATOM 1508 C C . GLU A 1 195 ? -19.143 -11.764 2.426 1.00 78.69 195 GLU A C 1
ATOM 1510 O O . GLU A 1 195 ? -18.829 -10.978 3.320 1.00 78.69 195 GLU A O 1
ATOM 1515 N N . GLY A 1 196 ? -20.117 -11.482 1.554 1.00 85.06 196 GLY A N 1
ATOM 1516 C CA . GLY A 1 196 ? -20.810 -10.196 1.514 1.00 85.06 196 GLY A CA 1
ATOM 1517 C C . GLY A 1 196 ? -19.906 -9.063 1.022 1.00 85.06 196 GLY A C 1
ATOM 1518 O O . GLY A 1 196 ? -18.926 -9.308 0.321 1.00 85.06 196 GLY A O 1
ATOM 1519 N N . GLN A 1 197 ? -20.255 -7.816 1.357 1.00 90.12 197 GLN A N 1
ATOM 1520 C CA . GLN A 1 197 ? -19.446 -6.632 1.048 1.00 90.12 197 GLN A CA 1
ATOM 1521 C C . GLN A 1 197 ? -18.458 -6.346 2.187 1.00 90.12 197 GLN A C 1
ATOM 1523 O O . GLN A 1 197 ? -18.851 -6.233 3.352 1.00 90.12 197 GLN A O 1
ATOM 1528 N N . TYR A 1 198 ? -17.183 -6.156 1.852 1.00 86.19 198 TYR A N 1
ATOM 1529 C CA . TYR A 1 198 ? -16.128 -5.915 2.834 1.00 86.19 198 TYR A CA 1
ATOM 1530 C C . TYR A 1 198 ? -15.024 -4.984 2.320 1.00 86.19 198 TYR A C 1
ATOM 1532 O O . TYR A 1 198 ? -14.919 -4.703 1.122 1.00 86.19 198 TYR A O 1
ATOM 1540 N N . LEU A 1 199 ? -14.205 -4.516 3.265 1.00 82.88 199 LEU A N 1
ATOM 1541 C CA . LEU A 1 199 ? -12.908 -3.884 3.031 1.00 82.88 199 LEU A CA 1
ATOM 1542 C C . LEU A 1 199 ? -11.841 -4.633 3.844 1.00 82.88 199 LEU A C 1
ATOM 1544 O O . LEU A 1 199 ? -12.026 -4.803 5.053 1.00 82.88 199 LEU A O 1
ATOM 1548 N N . ASP A 1 200 ? -10.763 -5.108 3.209 1.00 79.31 200 ASP A N 1
ATOM 1549 C CA . ASP A 1 200 ? -9.685 -5.868 3.862 1.00 79.31 200 ASP A CA 1
ATOM 1550 C C . ASP A 1 200 ? -8.273 -5.701 3.258 1.00 79.31 200 ASP A C 1
ATOM 1552 O O . ASP A 1 200 ? -8.071 -4.981 2.288 1.00 79.31 200 ASP A O 1
ATOM 1556 N N . ASP A 1 201 ? -7.314 -6.393 3.888 1.00 58.41 201 ASP A N 1
ATOM 1557 C CA . ASP A 1 201 ? -5.964 -6.750 3.411 1.00 58.41 201 ASP A CA 1
ATOM 1558 C C . ASP A 1 201 ? -4.877 -5.664 3.329 1.00 58.41 201 ASP A C 1
ATOM 1560 O O . ASP A 1 201 ? -4.598 -5.130 2.263 1.00 58.41 201 ASP A O 1
ATOM 1564 N N . VAL A 1 202 ? -4.162 -5.459 4.443 1.00 53.06 202 VAL A N 1
ATOM 1565 C CA . VAL A 1 202 ? -2.931 -4.655 4.528 1.00 53.06 202 VAL A CA 1
ATOM 1566 C C . VAL A 1 202 ? -1.716 -5.565 4.254 1.00 53.06 202 VAL A C 1
ATOM 1568 O O . VAL A 1 202 ? -0.964 -5.926 5.156 1.00 53.06 202 VAL A O 1
ATOM 1571 N N . ALA A 1 203 ? -1.537 -5.992 3.003 1.00 40.97 203 ALA A N 1
ATOM 1572 C CA . ALA A 1 203 ? -0.428 -6.873 2.625 1.00 40.97 203 ALA A CA 1
ATOM 1573 C C . ALA A 1 203 ? 0.919 -6.132 2.504 1.00 40.97 203 ALA A C 1
ATOM 1575 O O . ALA A 1 203 ? 0.966 -5.042 1.941 1.00 40.97 203 ALA A O 1
ATOM 1576 N N . PHE A 1 204 ? 2.011 -6.739 2.997 1.00 48.75 204 PHE A N 1
ATOM 1577 C CA . PHE A 1 204 ? 3.329 -6.091 3.138 1.00 48.75 204 PHE A CA 1
ATOM 1578 C C . PHE A 1 204 ? 4.520 -6.773 2.441 1.00 48.75 204 PHE A C 1
ATOM 1580 O O . PHE A 1 204 ? 5.618 -6.228 2.542 1.00 48.75 204 PHE A O 1
ATOM 1587 N N . THR A 1 205 ? 4.396 -7.906 1.736 1.00 38.12 205 THR A N 1
ATOM 1588 C CA . THR A 1 205 ? 5.625 -8.646 1.348 1.00 38.12 205 THR A CA 1
ATOM 1589 C C . THR A 1 205 ? 5.792 -9.106 -0.094 1.00 38.12 205 THR A C 1
ATOM 1591 O O . THR A 1 205 ? 6.919 -9.449 -0.438 1.00 38.12 205 THR A O 1
ATOM 1594 N N . GLU A 1 206 ? 4.810 -9.005 -0.995 1.00 39.28 206 GLU A N 1
ATOM 1595 C CA . GLU A 1 206 ? 5.063 -9.303 -2.418 1.00 39.28 206 GLU A CA 1
ATOM 1596 C C . GLU A 1 206 ? 4.309 -8.357 -3.361 1.00 39.28 206 GLU A C 1
ATOM 1598 O O . GLU A 1 206 ? 3.098 -8.452 -3.539 1.00 39.28 206 GLU A O 1
ATOM 1603 N N . ILE A 1 207 ? 5.050 -7.453 -4.012 1.00 44.25 207 ILE A N 1
ATOM 1604 C CA . ILE A 1 207 ? 4.577 -6.742 -5.205 1.00 44.25 207 ILE A CA 1
ATOM 1605 C C . ILE A 1 207 ? 4.824 -7.681 -6.389 1.00 44.25 207 ILE A C 1
ATOM 1607 O O . ILE A 1 207 ? 5.991 -7.905 -6.732 1.00 44.25 207 ILE A O 1
ATOM 1611 N N . PRO A 1 208 ? 3.794 -8.206 -7.070 1.00 41.94 208 PRO A N 1
ATOM 1612 C CA . PRO A 1 208 ? 4.016 -8.945 -8.297 1.00 41.94 208 PRO A CA 1
ATOM 1613 C C . PRO A 1 208 ? 4.448 -7.955 -9.387 1.00 41.94 208 PRO A C 1
ATOM 1615 O O . PRO A 1 208 ? 3.636 -7.313 -10.063 1.00 41.94 208 PRO A O 1
ATOM 1618 N N . LEU A 1 209 ? 5.763 -7.797 -9.544 1.00 46.97 209 LEU A N 1
ATOM 1619 C CA . LEU A 1 209 ? 6.349 -7.017 -10.623 1.00 46.97 209 LEU A CA 1
ATOM 1620 C C . LEU A 1 209 ? 6.193 -7.807 -11.923 1.00 46.97 209 LEU A C 1
ATOM 1622 O O . LEU A 1 209 ? 6.965 -8.711 -12.236 1.00 46.97 209 LEU A O 1
ATOM 1626 N N . HIS A 1 210 ? 5.176 -7.451 -12.698 1.00 61.62 210 HIS A N 1
ATOM 1627 C CA . HIS A 1 210 ? 4.957 -8.037 -14.009 1.00 61.62 210 HIS A CA 1
ATOM 1628 C C . HIS A 1 210 ? 5.828 -7.317 -15.037 1.00 61.62 210 HIS A C 1
ATOM 1630 O O . HIS A 1 210 ? 5.594 -6.153 -15.367 1.00 61.62 210 HIS A O 1
ATOM 1636 N N . ILE A 1 211 ? 6.817 -8.017 -15.588 1.00 70.31 211 ILE A N 1
ATOM 1637 C CA . ILE A 1 211 ? 7.524 -7.535 -16.773 1.00 70.31 211 ILE A CA 1
ATOM 1638 C C . ILE A 1 211 ? 6.664 -7.878 -17.988 1.00 70.31 211 ILE A C 1
ATOM 1640 O O . ILE A 1 211 ? 6.419 -9.046 -18.294 1.00 70.31 211 ILE A O 1
ATOM 1644 N N . ARG A 1 212 ? 6.183 -6.850 -18.691 1.00 79.25 212 ARG A N 1
ATOM 1645 C CA . ARG A 1 212 ? 5.452 -7.037 -19.946 1.00 79.25 212 ARG A CA 1
ATOM 1646 C C . ARG A 1 212 ? 6.366 -7.726 -20.965 1.00 79.25 212 ARG A C 1
ATOM 1648 O O . ARG A 1 212 ? 7.439 -7.214 -21.269 1.00 79.25 212 ARG A O 1
ATOM 1655 N N . GLY A 1 213 ? 5.911 -8.840 -21.541 1.00 85.00 213 GLY A N 1
ATOM 1656 C CA . GLY A 1 213 ? 6.608 -9.479 -22.661 1.00 85.00 213 GLY A CA 1
ATOM 1657 C C . GLY A 1 213 ? 6.813 -8.496 -23.820 1.00 85.00 213 GLY A C 1
ATOM 1658 O O . GLY A 1 213 ? 5.897 -7.754 -24.183 1.00 85.00 213 GLY A O 1
ATOM 1659 N N . GLY A 1 214 ? 8.019 -8.481 -24.380 1.00 88.81 214 GLY A N 1
ATOM 1660 C CA . GLY A 1 214 ? 8.476 -7.501 -25.365 1.00 88.81 214 GLY A CA 1
ATOM 1661 C C . GLY A 1 214 ? 9.359 -6.389 -24.787 1.00 88.81 214 GLY A C 1
ATOM 1662 O O . GLY A 1 214 ? 9.751 -5.490 -25.533 1.00 88.81 214 GLY A O 1
ATOM 1663 N N . ALA A 1 215 ? 9.689 -6.431 -23.492 1.00 94.25 215 ALA A N 1
ATOM 1664 C CA . ALA A 1 215 ? 10.458 -5.392 -22.809 1.00 94.25 215 ALA A CA 1
ATOM 1665 C C . ALA A 1 215 ? 11.887 -5.830 -22.452 1.00 94.25 215 ALA A C 1
ATOM 1667 O O . ALA A 1 215 ? 12.145 -6.985 -22.108 1.00 94.25 215 ALA A O 1
ATOM 1668 N N . ILE A 1 216 ? 12.811 -4.870 -22.495 1.00 97.56 216 ILE A N 1
ATOM 1669 C CA . ILE A 1 216 ? 14.150 -4.971 -21.911 1.00 97.56 216 ILE A CA 1
ATOM 1670 C C . ILE A 1 216 ? 14.259 -3.913 -20.820 1.00 97.56 216 ILE A C 1
ATOM 1672 O O . ILE A 1 216 ? 14.121 -2.720 -21.096 1.00 97.56 216 ILE A O 1
ATOM 1676 N N . VAL A 1 217 ? 14.501 -4.353 -19.589 1.00 95.12 217 VAL A N 1
ATOM 1677 C CA . VAL A 1 217 ? 14.512 -3.499 -18.401 1.00 95.12 217 VAL A CA 1
ATOM 1678 C C . VAL A 1 217 ? 15.941 -3.388 -17.865 1.00 95.12 217 VAL A C 1
ATOM 1680 O O . VAL A 1 217 ? 16.497 -4.396 -17.425 1.00 95.12 217 VAL A O 1
ATOM 1683 N N . PRO A 1 218 ? 16.557 -2.192 -17.888 1.00 94.88 218 PRO A N 1
ATOM 1684 C CA . PRO A 1 218 ? 17.804 -1.946 -17.181 1.00 94.88 218 PRO A CA 1
ATOM 1685 C C . PRO A 1 218 ? 17.517 -1.753 -15.687 1.00 94.88 218 PRO A C 1
ATOM 1687 O O . PRO A 1 218 ? 16.838 -0.807 -15.290 1.00 94.88 218 PRO A O 1
ATOM 1690 N N . MET A 1 219 ? 18.042 -2.643 -14.854 1.00 91.62 219 MET A N 1
ATOM 1691 C CA . MET A 1 219 ? 17.940 -2.595 -13.395 1.00 91.62 219 MET A CA 1
ATOM 1692 C C . MET A 1 219 ? 19.307 -2.292 -12.793 1.00 91.62 219 MET A C 1
ATOM 1694 O O . MET A 1 219 ? 20.323 -2.597 -13.403 1.00 91.62 219 MET A O 1
ATOM 1698 N N . ARG A 1 220 ? 19.367 -1.697 -11.600 1.00 91.31 220 ARG A N 1
ATOM 1699 C CA . ARG A 1 220 ? 20.633 -1.585 -10.859 1.00 91.31 220 ARG A CA 1
ATOM 1700 C C . ARG A 1 220 ? 20.871 -2.887 -10.096 1.00 91.31 220 ARG A C 1
ATOM 1702 O O . ARG A 1 220 ? 19.952 -3.387 -9.456 1.00 91.31 220 ARG A O 1
ATOM 1709 N N . ALA A 1 221 ? 22.093 -3.408 -10.158 1.00 85.12 221 ALA A N 1
ATOM 1710 C CA . ALA A 1 221 ? 22.483 -4.691 -9.569 1.00 85.12 221 ALA A CA 1
ATOM 1711 C C . ALA A 1 221 ? 22.442 -4.694 -8.028 1.00 85.12 221 ALA A C 1
ATOM 1713 O O . ALA A 1 221 ? 22.420 -5.747 -7.396 1.00 85.12 221 ALA A O 1
ATOM 1714 N N . ALA A 1 222 ? 22.440 -3.510 -7.411 1.00 84.06 222 ALA A N 1
ATOM 1715 C CA . ALA A 1 222 ? 22.308 -3.336 -5.973 1.00 84.06 222 ALA A CA 1
ATOM 1716 C C . ALA A 1 222 ? 21.544 -2.048 -5.643 1.00 84.06 222 ALA A C 1
ATOM 1718 O O . ALA A 1 222 ? 21.482 -1.110 -6.443 1.00 84.06 222 ALA A O 1
ATOM 1719 N N . SER A 1 223 ? 20.985 -2.011 -4.435 1.00 80.88 223 SER A N 1
ATOM 1720 C CA . SER A 1 223 ? 20.373 -0.811 -3.864 1.00 80.88 223 SER A CA 1
ATOM 1721 C C . SER A 1 223 ? 21.425 0.107 -3.222 1.00 80.88 223 SER A C 1
ATOM 1723 O O . SER A 1 223 ? 22.585 -0.266 -3.048 1.00 80.88 223 SER A O 1
ATOM 1725 N N . GLY A 1 224 ? 21.007 1.312 -2.853 1.00 79.38 224 GLY A N 1
ATOM 1726 C CA . GLY A 1 224 ? 21.786 2.329 -2.151 1.00 79.38 224 GLY A CA 1
ATOM 1727 C C . GLY A 1 224 ? 20.850 3.201 -1.316 1.00 79.38 224 GLY A C 1
ATOM 1728 O O . GLY A 1 224 ? 19.643 3.218 -1.551 1.00 79.38 224 GLY A O 1
ATOM 1729 N N . MET A 1 225 ? 21.392 3.921 -0.334 1.00 79.94 225 MET A N 1
ATOM 1730 C CA . MET A 1 225 ? 20.586 4.744 0.578 1.00 79.94 225 MET A CA 1
ATOM 1731 C C . MET A 1 225 ? 20.208 6.094 -0.040 1.00 79.94 225 MET A C 1
ATOM 1733 O O . MET A 1 225 ? 19.332 6.790 0.470 1.00 79.94 225 MET A O 1
ATOM 1737 N N . THR A 1 226 ? 20.852 6.468 -1.148 1.00 83.06 226 THR A N 1
ATOM 1738 C CA . THR A 1 226 ? 20.555 7.677 -1.925 1.00 83.06 226 THR A CA 1
ATOM 1739 C C . THR A 1 226 ? 20.516 7.381 -3.424 1.00 83.06 226 THR A C 1
ATOM 1741 O O . THR A 1 226 ? 21.143 6.433 -3.905 1.00 83.06 226 THR A O 1
ATOM 1744 N N . THR A 1 227 ? 19.838 8.234 -4.196 1.00 80.00 227 THR A N 1
ATOM 1745 C CA . THR A 1 227 ? 19.857 8.169 -5.667 1.00 80.00 227 THR A CA 1
ATOM 1746 C C . THR A 1 227 ? 21.285 8.262 -6.210 1.00 80.00 227 THR A C 1
ATOM 1748 O O . THR A 1 227 ? 21.651 7.494 -7.097 1.00 80.00 227 THR A O 1
ATOM 1751 N N . SER A 1 228 ? 22.130 9.114 -5.624 1.00 84.06 228 SER A N 1
ATOM 1752 C CA . SER A 1 228 ? 23.547 9.247 -5.985 1.00 84.06 228 SER A CA 1
ATOM 1753 C C . SER A 1 228 ? 24.364 7.972 -5.737 1.00 84.06 228 SER A C 1
ATOM 1755 O O . SER A 1 228 ? 25.326 7.711 -6.455 1.00 84.06 228 SER A O 1
ATOM 1757 N N . GLU A 1 229 ? 24.023 7.172 -4.726 1.00 85.75 229 GLU A N 1
ATOM 1758 C CA . GLU A 1 229 ? 24.680 5.885 -4.457 1.00 85.75 229 GLU A CA 1
ATOM 1759 C C . GLU A 1 229 ? 24.190 4.779 -5.390 1.00 85.75 229 GLU A C 1
ATOM 1761 O O . GLU A 1 229 ? 25.006 4.022 -5.919 1.00 85.75 229 GLU A O 1
ATOM 1766 N N . VAL A 1 230 ? 22.878 4.710 -5.635 1.00 88.38 230 VAL A N 1
ATOM 1767 C CA . VAL A 1 230 ? 22.270 3.743 -6.564 1.00 88.38 230 VAL A CA 1
ATOM 1768 C C . VAL A 1 230 ? 22.801 3.942 -7.986 1.00 88.38 230 VAL A C 1
ATOM 1770 O O . VAL A 1 230 ? 23.082 2.971 -8.687 1.00 88.38 230 VAL A O 1
ATOM 1773 N N . ARG A 1 231 ? 23.007 5.195 -8.416 1.00 86.94 231 ARG A N 1
ATOM 1774 C CA . ARG A 1 231 ? 23.538 5.524 -9.752 1.00 86.94 231 ARG A CA 1
ATOM 1775 C C . ARG A 1 231 ? 24.952 5.002 -10.010 1.00 86.94 231 ARG A C 1
ATOM 1777 O O . ARG A 1 231 ? 25.308 4.760 -11.159 1.00 86.94 231 ARG A O 1
ATOM 1784 N N . LYS A 1 232 ? 25.724 4.745 -8.953 1.00 86.69 232 LYS A N 1
ATOM 1785 C CA . LYS A 1 232 ? 27.077 4.176 -9.045 1.00 86.69 232 LYS A CA 1
ATOM 1786 C C . LYS A 1 232 ? 27.086 2.651 -9.170 1.00 86.69 232 LYS A C 1
ATOM 1788 O O . LYS A 1 232 ? 28.144 2.087 -9.426 1.00 86.69 232 LYS A O 1
ATOM 1793 N N . GLN A 1 233 ? 25.950 1.982 -8.960 1.00 91.12 233 GLN A N 1
ATOM 1794 C CA . GLN A 1 233 ? 25.873 0.524 -9.050 1.00 91.12 233 GLN A CA 1
ATOM 1795 C C . GLN A 1 233 ? 25.819 0.069 -10.515 1.00 91.12 233 GLN A C 1
ATOM 1797 O O . GLN A 1 233 ? 25.167 0.734 -11.325 1.00 91.12 233 GLN A O 1
ATOM 1802 N N . PRO A 1 234 ? 26.432 -1.073 -10.873 1.00 93.94 234 PRO A N 1
ATOM 1803 C CA . PRO A 1 234 ? 26.298 -1.649 -12.206 1.00 93.94 234 PRO A CA 1
ATOM 1804 C C . PRO A 1 234 ? 24.839 -1.913 -12.591 1.00 93.94 234 PRO A C 1
ATOM 1806 O O . PRO A 1 234 ? 23.958 -2.019 -11.736 1.00 93.94 234 PRO A O 1
ATOM 1809 N N . PHE A 1 235 ? 24.586 -2.047 -13.886 1.00 95.38 235 PHE A N 1
ATOM 1810 C CA . PHE A 1 235 ? 23.303 -2.475 -14.419 1.00 95.38 235 PHE A CA 1
ATOM 1811 C C . PHE A 1 235 ? 23.235 -3.995 -14.585 1.00 95.38 235 PHE A C 1
ATOM 1813 O O . PHE A 1 235 ? 24.183 -4.609 -15.073 1.00 95.38 235 PHE A O 1
ATOM 1820 N N . ASP A 1 236 ? 22.067 -4.555 -14.301 1.00 94.81 236 ASP A N 1
ATOM 1821 C CA . ASP A 1 236 ? 21.617 -5.853 -14.786 1.00 94.81 236 ASP A CA 1
ATOM 1822 C C . ASP A 1 236 ? 20.516 -5.626 -15.821 1.00 94.81 236 ASP A C 1
ATOM 1824 O O . ASP A 1 236 ? 19.546 -4.908 -15.572 1.00 94.81 236 ASP A O 1
ATOM 1828 N N . LEU A 1 237 ? 20.661 -6.208 -17.009 1.00 96.75 237 LEU A N 1
ATOM 1829 C CA . LEU A 1 237 ? 19.629 -6.118 -18.041 1.00 96.75 237 LEU A CA 1
ATOM 1830 C C . LEU A 1 237 ? 18.727 -7.344 -17.972 1.00 96.75 237 LEU A C 1
ATOM 1832 O O . LEU A 1 237 ? 19.202 -8.466 -18.146 1.00 96.75 237 LEU A O 1
ATOM 1836 N N . VAL A 1 238 ? 17.426 -7.133 -17.788 1.00 96.19 238 VAL A N 1
ATOM 1837 C CA . VAL A 1 238 ? 16.419 -8.196 -17.858 1.00 96.19 238 VAL A CA 1
ATOM 1838 C C . VAL A 1 238 ? 15.710 -8.122 -19.203 1.00 96.19 238 VAL A C 1
ATOM 1840 O O . VAL A 1 238 ? 15.038 -7.141 -19.515 1.00 96.19 238 VAL A O 1
ATOM 1843 N N . VAL A 1 239 ? 15.865 -9.162 -20.013 1.00 97.44 239 VAL A N 1
ATOM 1844 C CA . VAL A 1 239 ? 15.224 -9.319 -21.318 1.00 97.44 239 VAL A CA 1
ATOM 1845 C C . VAL A 1 239 ? 14.033 -10.256 -21.149 1.00 97.44 239 VAL A C 1
ATOM 1847 O O . VAL A 1 239 ? 14.212 -11.438 -20.851 1.00 97.44 239 VAL A O 1
ATOM 1850 N N . ALA A 1 240 ? 12.825 -9.739 -21.373 1.00 95.00 240 ALA A N 1
ATOM 1851 C CA . ALA A 1 240 ? 11.584 -10.505 -21.362 1.00 95.00 240 ALA A CA 1
ATOM 1852 C C . ALA A 1 240 ? 10.988 -10.538 -22.780 1.00 95.00 240 ALA A C 1
ATOM 1854 O O . ALA A 1 240 ? 10.233 -9.631 -23.148 1.00 95.00 240 ALA A O 1
ATOM 1855 N N . PRO A 1 241 ? 11.328 -11.543 -23.610 1.00 95.25 241 PRO A N 1
ATOM 1856 C CA . PRO A 1 241 ? 10.800 -11.658 -24.965 1.00 95.25 241 PRO A CA 1
ATOM 1857 C C . PRO A 1 241 ? 9.269 -11.733 -24.997 1.00 95.25 241 PRO A C 1
ATOM 1859 O O . PRO A 1 241 ? 8.630 -12.322 -24.125 1.00 95.25 241 PRO A O 1
ATOM 1862 N N . GLY A 1 242 ? 8.670 -11.120 -26.014 1.00 88.44 242 GLY A N 1
ATOM 1863 C CA . GLY A 1 242 ? 7.261 -11.282 -26.343 1.00 88.44 242 GLY A CA 1
ATOM 1864 C C . GLY A 1 242 ? 6.987 -12.629 -27.013 1.00 88.44 242 GLY A C 1
ATOM 1865 O O . GLY A 1 242 ? 7.890 -13.425 -27.272 1.00 88.44 242 GLY A O 1
ATOM 1866 N N . LYS A 1 243 ? 5.719 -12.879 -27.357 1.00 90.12 243 LYS A N 1
ATOM 1867 C CA . LYS A 1 24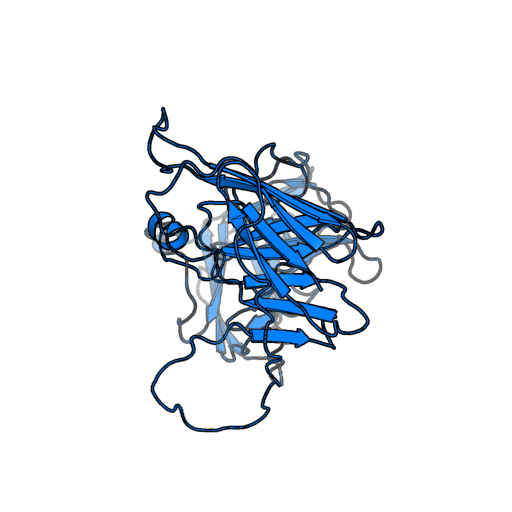3 ? 5.316 -14.091 -28.101 1.00 90.12 243 LYS A CA 1
ATOM 1868 C C . LYS A 1 243 ? 5.954 -14.191 -29.493 1.00 90.12 243 LYS A C 1
ATOM 1870 O O . LYS A 1 243 ? 6.003 -15.273 -30.062 1.00 90.12 243 LYS A O 1
ATOM 1875 N N . ASP A 1 244 ? 6.413 -13.071 -30.036 1.00 92.12 244 ASP A N 1
ATOM 1876 C CA . ASP A 1 244 ? 7.147 -12.967 -31.297 1.00 92.12 244 ASP A CA 1
ATOM 1877 C C . ASP A 1 244 ? 8.654 -13.251 -31.148 1.00 92.12 244 ASP A C 1
ATOM 1879 O O . ASP A 1 244 ? 9.386 -13.199 -32.135 1.00 92.12 244 ASP A O 1
ATOM 1883 N N . GLY A 1 245 ? 9.124 -13.547 -29.931 1.00 93.56 245 GLY A N 1
ATOM 1884 C CA . GLY A 1 245 ? 10.533 -13.788 -29.632 1.00 93.56 245 GLY A CA 1
ATOM 1885 C C . GLY A 1 245 ? 11.384 -12.517 -29.584 1.00 93.56 245 GLY A C 1
ATOM 1886 O O . GLY A 1 245 ? 12.613 -12.623 -29.581 1.00 93.56 245 GLY A O 1
ATOM 1887 N N . LYS A 1 246 ? 10.762 -11.330 -29.545 1.00 96.81 246 LYS A N 1
ATOM 1888 C CA . LYS A 1 246 ? 11.458 -10.037 -29.578 1.00 96.81 246 LYS A CA 1
ATOM 1889 C C . LYS A 1 246 ? 11.282 -9.257 -28.287 1.00 96.81 246 LYS A C 1
ATOM 1891 O O . LYS A 1 246 ? 10.310 -9.449 -27.563 1.00 96.81 246 LYS A O 1
ATOM 1896 N N . ALA A 1 247 ? 12.212 -8.354 -27.999 1.00 96.69 247 ALA A N 1
ATOM 1897 C CA . ALA A 1 247 ? 12.047 -7.359 -26.946 1.00 96.69 247 ALA A CA 1
ATOM 1898 C C . ALA A 1 247 ? 12.805 -6.072 -27.270 1.00 96.69 247 ALA A C 1
ATOM 1900 O O . ALA A 1 247 ? 13.799 -6.092 -27.994 1.00 96.69 247 ALA A O 1
ATOM 1901 N N . THR A 1 248 ? 12.355 -4.948 -26.719 1.00 97.50 248 THR A N 1
ATOM 1902 C CA . THR A 1 248 ? 13.041 -3.659 -26.864 1.00 97.50 248 THR A CA 1
ATOM 1903 C C . THR A 1 248 ? 13.101 -2.913 -25.542 1.00 97.50 248 THR A C 1
ATOM 1905 O O . THR A 1 248 ? 12.257 -3.095 -24.666 1.00 97.50 248 THR A O 1
ATOM 1908 N N . GLY A 1 249 ? 14.107 -2.062 -25.396 1.00 96.38 249 GLY A N 1
ATOM 1909 C CA . GLY A 1 249 ? 14.241 -1.162 -24.261 1.00 96.38 249 GLY A CA 1
ATOM 1910 C C . GLY A 1 249 ? 15.165 -0.002 -24.588 1.00 96.38 249 GLY A C 1
ATOM 1911 O O . GLY A 1 249 ? 15.863 0.004 -25.605 1.00 96.38 249 GLY A O 1
ATOM 1912 N N . SER A 1 250 ? 15.185 0.990 -23.712 1.00 96.62 250 SER A N 1
ATOM 1913 C CA . SER A 1 250 ? 16.069 2.143 -23.835 1.00 96.62 250 SER A CA 1
ATOM 1914 C C . SER A 1 250 ? 16.608 2.556 -22.477 1.00 96.62 250 SER A C 1
ATOM 1916 O O . SER A 1 250 ? 15.934 2.388 -21.465 1.00 96.62 250 SER A O 1
ATOM 1918 N N . LEU A 1 251 ? 17.807 3.128 -22.471 1.00 95.31 251 LEU A N 1
ATOM 1919 C CA . LEU A 1 251 ? 18.451 3.680 -21.289 1.00 95.31 251 LEU A CA 1
ATOM 1920 C C . LEU A 1 251 ? 19.003 5.064 -21.631 1.00 95.31 251 LEU A C 1
ATOM 1922 O O . LEU A 1 251 ? 19.787 5.218 -22.567 1.00 95.31 251 LEU A O 1
ATOM 1926 N N . TYR A 1 252 ? 18.579 6.067 -20.871 1.00 95.00 252 TYR A N 1
ATOM 1927 C CA . TYR A 1 252 ? 19.100 7.424 -20.956 1.00 95.00 252 TYR A CA 1
ATOM 1928 C C . TYR A 1 252 ? 19.993 7.692 -19.747 1.00 95.00 252 TYR A C 1
ATOM 1930 O O . TYR A 1 252 ? 19.614 7.355 -18.626 1.00 95.00 252 TYR A O 1
ATOM 1938 N N . LEU A 1 253 ? 21.176 8.261 -19.978 1.00 93.69 253 LEU A N 1
ATOM 1939 C CA . LEU A 1 253 ? 22.127 8.605 -18.921 1.00 93.69 253 LEU A CA 1
ATOM 1940 C C . LEU A 1 253 ? 22.579 10.055 -19.076 1.00 93.69 253 LEU A C 1
ATOM 1942 O O . LEU A 1 253 ? 22.975 10.473 -20.166 1.00 93.69 253 LEU A O 1
ATOM 1946 N N . ASP A 1 254 ? 22.576 10.782 -17.971 1.00 92.69 254 ASP A N 1
ATOM 1947 C CA . ASP A 1 254 ? 23.048 12.155 -17.835 1.00 92.69 254 ASP A CA 1
ATOM 1948 C C . ASP A 1 254 ? 23.710 12.362 -16.467 1.00 92.69 254 ASP A C 1
ATOM 1950 O O . ASP A 1 254 ? 23.918 11.409 -15.717 1.00 92.69 254 ASP A O 1
ATOM 1954 N N . ASP A 1 255 ? 24.060 13.600 -16.120 1.00 90.06 255 ASP A N 1
ATOM 1955 C CA . ASP A 1 255 ? 24.607 13.899 -14.796 1.00 90.06 255 ASP A CA 1
ATOM 1956 C C . ASP A 1 255 ? 23.560 13.870 -13.675 1.00 90.06 255 ASP A C 1
ATOM 1958 O O . ASP A 1 255 ? 23.940 13.633 -12.534 1.00 90.06 255 ASP A O 1
ATOM 1962 N N . GLY A 1 256 ? 22.267 13.975 -13.996 1.00 87.50 256 GLY A N 1
ATOM 1963 C CA . GLY A 1 256 ? 21.155 13.935 -13.044 1.00 87.50 256 GLY A CA 1
ATOM 1964 C C . GLY A 1 256 ? 20.960 15.223 -12.242 1.00 87.50 256 GLY A C 1
ATOM 1965 O O . GLY A 1 256 ? 20.040 15.279 -11.432 1.00 87.50 256 GLY A O 1
ATOM 1966 N N . ASP A 1 257 ? 21.791 16.241 -12.484 1.00 87.88 257 ASP A N 1
ATOM 1967 C CA . ASP A 1 257 ? 21.839 17.483 -11.703 1.00 87.88 257 ASP A CA 1
ATOM 1968 C C . ASP A 1 257 ? 21.671 18.731 -12.584 1.00 87.88 257 ASP A C 1
ATOM 1970 O O . ASP A 1 257 ? 21.029 19.706 -12.183 1.00 87.88 257 ASP A O 1
ATOM 1974 N N . SER A 1 258 ? 22.256 18.739 -13.787 1.00 90.50 258 SER A N 1
ATOM 1975 C CA . SER A 1 258 ? 22.275 19.931 -14.637 1.00 90.50 258 SER A CA 1
ATOM 1976 C C . SER A 1 258 ? 20.962 20.102 -15.394 1.00 90.50 258 SER A C 1
ATOM 1978 O O . SER A 1 258 ? 20.423 19.147 -15.948 1.00 90.50 258 SER A O 1
ATOM 1980 N N . ILE A 1 259 ? 20.497 21.350 -15.518 1.00 89.19 259 ILE A N 1
ATOM 1981 C CA . ILE A 1 259 ? 19.373 21.702 -16.405 1.00 89.19 259 ILE A CA 1
ATOM 1982 C C . ILE A 1 259 ? 19.777 21.512 -17.876 1.00 89.19 259 ILE A C 1
ATOM 1984 O O . ILE A 1 259 ? 19.027 20.931 -18.656 1.00 89.19 259 ILE A O 1
ATOM 1988 N N . GLU A 1 260 ? 20.980 21.967 -18.239 1.00 92.00 260 GLU A N 1
ATOM 1989 C CA . GLU A 1 260 ? 21.585 21.771 -19.559 1.00 92.00 260 GLU A CA 1
ATOM 1990 C C . GLU A 1 260 ? 22.766 20.802 -19.448 1.00 92.00 260 GLU A C 1
ATOM 1992 O O . GLU A 1 260 ? 23.818 21.128 -18.891 1.00 92.00 260 GLU A O 1
ATOM 1997 N N . GLN A 1 261 ? 22.594 19.586 -19.962 1.00 93.12 261 GLN A N 1
ATOM 1998 C CA . GLN A 1 261 ? 23.573 18.518 -19.797 1.00 93.12 261 GLN A CA 1
ATOM 1999 C C . GLN A 1 261 ? 24.747 18.702 -20.763 1.00 93.12 261 GLN A C 1
ATOM 2001 O O . GLN A 1 261 ? 24.571 18.821 -21.976 1.00 93.12 261 GLN A O 1
ATOM 2006 N N . ARG A 1 262 ? 25.978 18.639 -20.240 1.00 91.44 262 ARG A N 1
ATOM 2007 C CA . ARG A 1 262 ? 27.196 18.694 -21.073 1.00 91.44 262 ARG A CA 1
ATOM 2008 C C . ARG A 1 262 ? 27.373 17.464 -21.963 1.00 91.44 262 ARG A C 1
ATOM 2010 O O . ARG A 1 262 ? 27.976 17.567 -23.027 1.00 91.44 262 ARG A O 1
ATOM 2017 N N . ALA A 1 263 ? 26.899 16.306 -21.510 1.00 93.12 263 ALA A N 1
ATOM 2018 C CA . ALA A 1 263 ? 26.965 15.047 -22.240 1.00 93.12 263 ALA A CA 1
ATOM 2019 C C . ALA A 1 263 ? 25.833 14.120 -21.793 1.00 93.12 263 ALA A C 1
ATOM 2021 O O . ALA A 1 263 ? 25.520 14.057 -20.605 1.00 93.12 263 ALA A O 1
ATOM 2022 N N . THR A 1 264 ? 25.245 13.389 -22.741 1.00 94.56 264 THR A N 1
ATOM 2023 C CA . THR A 1 264 ? 24.157 12.440 -22.473 1.00 94.56 264 THR A CA 1
ATOM 2024 C C . THR A 1 264 ? 24.308 11.193 -23.335 1.00 94.56 264 THR A C 1
ATOM 2026 O O . THR A 1 264 ? 24.642 11.271 -24.524 1.00 94.56 264 THR A O 1
ATOM 2029 N N . SER A 1 265 ? 24.025 10.032 -22.755 1.00 94.62 265 SER A N 1
ATOM 2030 C CA . SER A 1 265 ? 23.934 8.770 -23.487 1.00 94.62 265 SER A CA 1
ATOM 2031 C C . SER A 1 265 ? 22.474 8.436 -23.763 1.00 94.62 265 SER A C 1
ATOM 2033 O O . SER A 1 265 ? 21.623 8.557 -22.887 1.00 94.62 265 SER A O 1
ATOM 2035 N N . ALA A 1 266 ? 22.193 7.998 -24.985 1.00 95.69 266 ALA A N 1
ATOM 2036 C CA . ALA A 1 266 ? 20.885 7.523 -25.412 1.00 95.69 266 ALA A CA 1
ATOM 2037 C C . ALA A 1 266 ? 21.079 6.134 -26.017 1.00 95.69 266 ALA A C 1
ATOM 2039 O O . ALA A 1 266 ? 21.550 5.995 -27.148 1.00 95.69 266 ALA A O 1
ATOM 2040 N N . ILE A 1 267 ? 20.778 5.116 -25.219 1.00 95.88 267 ILE A N 1
ATOM 2041 C CA . ILE A 1 267 ? 21.098 3.720 -25.491 1.00 95.88 267 ILE A CA 1
ATOM 2042 C C . ILE A 1 267 ? 19.805 2.990 -25.835 1.00 95.88 267 ILE A C 1
ATOM 2044 O O . ILE A 1 267 ? 18.795 3.123 -25.145 1.00 95.88 267 ILE A O 1
ATOM 2048 N N . ARG A 1 268 ? 19.846 2.204 -26.905 1.00 97.06 268 ARG A N 1
ATOM 2049 C CA . ARG A 1 268 ? 18.767 1.350 -27.386 1.00 97.06 268 ARG A CA 1
ATOM 2050 C C . ARG A 1 268 ? 19.186 -0.105 -27.257 1.00 97.06 268 ARG A C 1
ATOM 2052 O O . ARG A 1 268 ? 20.306 -0.476 -27.605 1.00 97.06 268 ARG A O 1
ATOM 2059 N N . MET A 1 269 ? 18.267 -0.917 -26.764 1.00 98.19 269 MET A N 1
ATOM 2060 C CA . MET A 1 269 ? 18.429 -2.349 -26.576 1.00 98.19 269 MET A CA 1
ATOM 2061 C C . MET A 1 269 ? 17.377 -3.059 -27.415 1.00 98.19 269 MET A C 1
ATOM 2063 O O . MET A 1 269 ? 16.196 -2.713 -27.354 1.00 98.19 269 MET A O 1
ATOM 2067 N N . GLU A 1 270 ? 17.803 -4.045 -28.191 1.00 98.25 270 GLU A N 1
ATOM 2068 C CA . GLU A 1 270 ? 16.923 -4.855 -29.027 1.00 98.25 270 GLU A CA 1
ATOM 2069 C C . GLU A 1 270 ? 17.295 -6.320 -28.892 1.00 98.25 270 GLU A C 1
ATOM 2071 O O . GLU A 1 270 ? 18.460 -6.687 -29.018 1.00 98.25 270 GLU A O 1
ATOM 2076 N N . TYR A 1 271 ? 16.298 -7.155 -28.648 1.00 98.06 271 TYR A N 1
ATOM 2077 C CA . TYR A 1 271 ? 16.426 -8.598 -28.643 1.00 98.06 271 TYR A CA 1
ATOM 2078 C C . TYR A 1 271 ? 15.599 -9.173 -29.786 1.00 98.06 271 TYR A C 1
ATOM 2080 O O . TYR A 1 271 ? 14.417 -8.852 -29.911 1.00 98.06 271 TYR A O 1
ATOM 2088 N N . ASP A 1 272 ? 16.215 -10.029 -30.595 1.00 96.56 272 ASP A N 1
ATOM 2089 C CA . ASP A 1 272 ? 15.548 -10.759 -31.672 1.00 96.56 272 ASP A CA 1
ATOM 2090 C C . ASP A 1 272 ? 16.083 -12.193 -31.714 1.00 96.56 272 ASP A C 1
ATOM 2092 O O . ASP A 1 272 ? 17.264 -12.423 -31.990 1.00 96.56 272 ASP A O 1
ATOM 2096 N N . GLY A 1 273 ? 15.223 -13.159 -31.382 1.00 85.06 273 GLY A N 1
ATOM 2097 C CA . GLY A 1 273 ? 15.453 -14.573 -31.687 1.00 85.06 273 GLY A CA 1
ATOM 2098 C C . GLY A 1 273 ? 16.756 -15.172 -31.141 1.00 85.06 273 GLY A C 1
ATOM 2099 O O . GLY A 1 273 ? 17.384 -15.974 -31.828 1.00 85.06 273 GLY A O 1
ATOM 2100 N N . GLY A 1 274 ? 17.182 -14.786 -29.932 1.00 89.88 274 GLY A N 1
ATOM 2101 C CA . GLY A 1 274 ? 18.401 -15.304 -29.288 1.00 89.88 274 GLY A CA 1
ATOM 2102 C C . GLY A 1 274 ? 19.577 -14.331 -29.253 1.00 89.88 274 GLY A C 1
ATOM 2103 O O . GLY A 1 274 ? 20.608 -14.660 -28.671 1.00 89.88 274 GLY A O 1
ATOM 2104 N N . ALA A 1 275 ? 19.444 -13.141 -29.847 1.00 94.56 275 ALA A N 1
ATOM 2105 C CA . ALA A 1 275 ? 20.496 -12.131 -29.858 1.00 94.56 275 ALA A CA 1
ATOM 2106 C C . ALA A 1 275 ? 20.017 -10.802 -29.262 1.00 94.56 275 ALA A C 1
ATOM 2108 O O . ALA A 1 275 ? 19.089 -10.189 -29.782 1.00 94.56 275 ALA A O 1
ATOM 2109 N N . LEU A 1 276 ? 20.694 -10.331 -28.214 1.00 97.19 276 LEU A N 1
ATOM 2110 C CA . LEU A 1 276 ? 20.588 -8.963 -27.706 1.00 97.19 276 LEU A CA 1
ATOM 2111 C C . LEU A 1 276 ? 21.618 -8.078 -28.415 1.00 97.19 276 LEU A C 1
ATOM 2113 O O . LEU A 1 276 ? 22.796 -8.431 -28.495 1.00 97.19 276 LEU A O 1
ATOM 2117 N N . THR A 1 277 ? 21.199 -6.900 -28.858 1.00 96.56 277 THR A N 1
ATOM 2118 C CA . THR A 1 277 ? 22.054 -5.826 -29.364 1.00 96.56 277 THR A CA 1
ATOM 2119 C C . THR A 1 277 ? 21.831 -4.573 -28.533 1.00 96.56 277 THR A C 1
ATOM 2121 O O . THR A 1 277 ? 20.698 -4.125 -28.368 1.00 96.56 277 THR A O 1
ATOM 2124 N N . VAL A 1 278 ? 22.918 -3.993 -28.033 1.00 96.56 278 VAL A N 1
ATOM 2125 C CA . VAL A 1 278 ? 22.927 -2.711 -27.331 1.00 96.56 278 VAL A CA 1
ATOM 2126 C C . VAL A 1 278 ? 23.703 -1.714 -28.177 1.00 96.56 278 VAL A C 1
ATOM 2128 O O . VAL A 1 278 ? 24.870 -1.938 -28.495 1.00 96.56 278 VAL A O 1
ATOM 2131 N N . SER A 1 279 ? 23.040 -0.631 -28.568 1.00 95.25 279 SER A N 1
ATOM 2132 C CA . SER A 1 279 ? 23.565 0.382 -29.488 1.00 95.25 279 SER A CA 1
ATOM 2133 C C . SER A 1 279 ? 23.107 1.783 -29.088 1.00 95.25 279 SER A C 1
ATOM 2135 O O . SER A 1 279 ? 22.291 1.934 -28.180 1.00 95.25 279 SER A O 1
ATOM 2137 N N . GLY A 1 280 ? 23.626 2.820 -29.743 1.00 93.50 280 GLY A N 1
ATOM 2138 C CA . GLY A 1 280 ? 23.196 4.201 -29.521 1.00 93.50 280 GLY A CA 1
ATOM 2139 C C . GLY A 1 280 ? 24.352 5.165 -29.288 1.00 93.50 280 GLY A C 1
ATOM 2140 O O . GLY A 1 280 ? 25.458 4.969 -29.790 1.00 93.50 280 GLY A O 1
ATOM 2141 N N . ARG A 1 281 ? 24.077 6.241 -28.547 1.00 93.38 281 ARG A N 1
ATOM 2142 C CA . ARG A 1 281 ? 25.053 7.279 -28.193 1.00 93.38 281 ARG A CA 1
ATOM 2143 C C . ARG A 1 281 ? 25.573 7.041 -26.779 1.00 93.38 281 ARG A C 1
ATOM 2145 O O . ARG A 1 281 ? 24.769 6.899 -25.863 1.00 93.38 281 ARG A O 1
ATOM 2152 N N . PHE A 1 282 ? 26.895 7.050 -26.610 1.00 92.88 282 PHE A N 1
ATOM 2153 C CA . PHE A 1 282 ? 27.593 6.686 -25.367 1.00 92.88 282 PHE A CA 1
ATOM 2154 C C . PHE A 1 282 ? 28.500 7.824 -24.864 1.00 92.88 282 PHE A C 1
ATOM 2156 O O . PHE A 1 282 ? 29.681 7.612 -24.575 1.00 92.88 282 PHE A O 1
ATOM 2163 N N . ASP A 1 283 ? 27.972 9.050 -24.827 1.00 91.94 283 ASP A N 1
ATOM 2164 C CA . ASP A 1 283 ? 28.768 10.253 -24.546 1.00 91.94 283 ASP A CA 1
ATOM 2165 C C . ASP A 1 283 ? 28.883 10.569 -23.047 1.00 91.94 283 ASP A C 1
ATOM 2167 O O . ASP A 1 283 ? 29.827 11.240 -22.631 1.00 91.94 283 ASP A O 1
ATOM 2171 N N . TYR A 1 284 ? 27.963 10.073 -22.212 1.00 91.69 284 TYR A N 1
ATOM 2172 C CA . TYR A 1 284 ? 28.033 10.250 -20.762 1.00 91.69 284 TYR A CA 1
ATOM 2173 C C . TYR A 1 284 ? 28.960 9.210 -20.112 1.00 91.69 284 TYR A C 1
ATOM 2175 O O . TYR A 1 284 ? 28.620 8.030 -20.010 1.00 91.69 284 TYR A O 1
ATOM 2183 N N . THR A 1 285 ? 30.137 9.654 -19.652 1.00 84.44 285 THR A N 1
ATOM 2184 C CA . THR A 1 285 ? 31.202 8.780 -19.112 1.00 84.44 285 THR A CA 1
ATOM 2185 C C . THR A 1 285 ? 31.652 9.125 -17.690 1.00 84.44 285 THR A C 1
ATOM 2187 O O . THR A 1 285 ? 32.671 8.599 -17.243 1.00 84.44 285 THR A O 1
ATOM 2190 N N . ALA A 1 286 ? 30.964 10.046 -17.008 1.00 76.56 286 ALA A N 1
ATOM 2191 C CA . ALA A 1 286 ? 31.387 10.551 -15.697 1.00 76.56 286 ALA A CA 1
ATOM 2192 C C . ALA A 1 286 ? 31.227 9.516 -14.564 1.00 76.56 286 ALA A C 1
ATOM 2194 O O . ALA A 1 286 ? 31.955 9.581 -13.577 1.00 76.56 286 ALA A O 1
ATOM 2195 N N . GLU A 1 287 ? 30.327 8.543 -14.731 1.00 82.38 287 GLU A N 1
ATOM 2196 C CA . GLU A 1 287 ? 30.079 7.445 -13.790 1.00 82.38 287 GLU A CA 1
ATOM 2197 C C . GLU A 1 287 ? 30.529 6.086 -14.360 1.00 82.38 287 GLU A C 1
ATOM 2199 O O . GLU A 1 287 ? 30.724 5.916 -15.573 1.00 82.38 287 GLU A O 1
ATOM 2204 N N . ASP A 1 288 ? 30.685 5.094 -13.478 1.00 81.38 288 ASP A N 1
ATOM 2205 C CA . ASP A 1 288 ? 30.957 3.708 -13.866 1.00 81.38 288 ASP A CA 1
ATOM 2206 C C . ASP A 1 288 ? 29.671 3.000 -14.322 1.00 81.38 288 ASP A C 1
ATOM 2208 O O . ASP A 1 288 ? 29.077 2.176 -13.631 1.00 81.38 288 ASP A O 1
ATOM 2212 N N . ASN A 1 289 ? 29.212 3.377 -15.515 1.00 88.56 289 ASN A N 1
ATOM 2213 C CA . ASN A 1 289 ? 28.035 2.802 -16.155 1.00 88.56 289 ASN A CA 1
ATOM 2214 C C . ASN A 1 289 ? 28.371 1.445 -16.778 1.00 88.56 289 ASN A C 1
ATOM 2216 O O . ASN A 1 289 ? 28.524 1.337 -17.992 1.00 88.56 289 ASN A O 1
ATOM 2220 N N . THR A 1 290 ? 28.518 0.416 -15.951 1.00 93.06 290 THR A N 1
ATOM 2221 C CA . THR A 1 290 ? 28.855 -0.944 -16.392 1.00 93.06 290 THR A CA 1
ATOM 2222 C C . THR A 1 290 ? 27.629 -1.848 -16.365 1.00 93.06 290 THR A C 1
ATOM 2224 O O . THR A 1 290 ? 26.893 -1.855 -15.388 1.00 93.06 290 THR A O 1
ATOM 2227 N N . VAL A 1 291 ? 27.405 -2.629 -17.424 1.00 94.69 291 VAL A N 1
ATOM 2228 C CA . VAL A 1 291 ? 26.455 -3.749 -17.422 1.00 94.69 291 VAL A CA 1
ATOM 2229 C C . VAL A 1 291 ? 27.172 -4.971 -16.865 1.00 94.69 291 VAL A C 1
ATOM 2231 O O . VAL A 1 291 ? 28.056 -5.523 -17.523 1.00 94.69 291 VAL A O 1
ATOM 2234 N N . ALA A 1 292 ? 26.806 -5.379 -15.654 1.00 93.25 292 ALA A N 1
ATOM 2235 C CA . ALA A 1 292 ? 27.354 -6.556 -14.998 1.00 93.25 292 ALA A CA 1
ATOM 2236 C C . ALA A 1 292 ? 26.795 -7.829 -15.637 1.00 93.25 292 ALA A C 1
ATOM 2238 O O . ALA A 1 292 ? 27.566 -8.651 -16.142 1.00 93.25 292 ALA A O 1
ATOM 2239 N N . THR A 1 293 ? 25.466 -7.965 -15.686 1.00 94.50 293 THR A N 1
ATOM 2240 C CA . THR A 1 293 ? 24.814 -9.165 -16.220 1.00 94.50 293 THR A CA 1
ATOM 2241 C C . THR A 1 293 ? 23.701 -8.870 -17.222 1.00 94.50 293 THR A C 1
ATOM 2243 O O . THR A 1 293 ? 23.106 -7.792 -17.258 1.00 94.50 293 THR A O 1
ATOM 2246 N N . VAL A 1 294 ? 23.424 -9.866 -18.062 1.00 96.44 294 VAL A N 1
ATOM 2247 C CA . VAL A 1 294 ? 22.244 -9.922 -18.927 1.00 96.44 294 VAL A CA 1
ATOM 2248 C C . VAL A 1 294 ? 21.488 -11.201 -18.603 1.00 96.44 294 VAL A C 1
ATOM 2250 O O . VAL A 1 294 ? 22.045 -12.288 -18.744 1.00 96.44 294 VAL A O 1
ATOM 2253 N N . THR A 1 295 ? 20.229 -11.073 -18.197 1.00 95.56 295 THR A N 1
ATOM 2254 C CA . THR A 1 295 ? 19.318 -12.189 -17.931 1.00 95.56 295 THR A CA 1
ATOM 2255 C C . THR A 1 295 ? 18.237 -12.238 -19.001 1.00 95.56 295 THR A C 1
ATOM 2257 O O . THR A 1 295 ? 17.516 -11.264 -19.197 1.00 95.56 295 THR A O 1
ATOM 2260 N N . ILE A 1 296 ? 18.110 -13.369 -19.692 1.00 95.88 296 ILE A N 1
ATOM 2261 C CA . ILE A 1 296 ? 17.101 -13.599 -20.731 1.00 95.88 296 ILE A CA 1
ATOM 2262 C C . ILE A 1 296 ? 16.092 -14.621 -20.214 1.00 95.88 296 ILE A C 1
ATOM 2264 O O . ILE A 1 296 ? 16.470 -15.723 -19.815 1.00 95.88 296 ILE A O 1
ATOM 2268 N N . MET A 1 297 ? 14.814 -14.245 -20.212 1.00 93.69 297 MET A N 1
ATOM 2269 C CA . MET A 1 297 ? 13.710 -15.072 -19.723 1.00 93.69 297 MET A CA 1
ATOM 2270 C C . MET A 1 297 ? 13.098 -15.941 -20.827 1.00 93.69 297 MET A C 1
ATOM 2272 O O . MET A 1 297 ? 13.115 -15.574 -22.001 1.00 93.69 297 MET A O 1
ATOM 2276 N N . GLY A 1 298 ? 12.503 -17.070 -20.436 1.00 89.06 298 GLY A N 1
ATOM 2277 C CA . GLY A 1 298 ? 11.755 -17.946 -21.342 1.00 89.06 298 GLY A CA 1
ATOM 2278 C C . GLY A 1 298 ? 12.629 -18.747 -22.311 1.00 89.06 298 GLY A C 1
ATOM 2279 O O . GLY A 1 298 ? 12.177 -19.088 -23.401 1.00 89.06 298 GLY A O 1
ATOM 2280 N N . VAL A 1 299 ? 13.879 -19.036 -21.940 1.00 89.12 299 VAL A N 1
ATOM 2281 C CA . VAL A 1 299 ? 14.811 -19.811 -22.764 1.00 89.12 299 VAL A CA 1
ATOM 2282 C C . VAL A 1 299 ? 14.610 -21.307 -22.516 1.00 89.12 299 VAL A C 1
ATOM 2284 O O . VAL A 1 299 ? 14.932 -21.839 -21.450 1.00 89.12 299 VAL A O 1
ATOM 2287 N N . ASP A 1 300 ? 14.083 -21.999 -23.521 1.00 85.88 300 ASP A N 1
ATOM 2288 C CA . ASP A 1 300 ? 13.920 -23.452 -23.536 1.00 85.88 300 ASP A CA 1
ATOM 2289 C C . ASP A 1 300 ? 14.107 -23.961 -24.981 1.00 85.88 300 ASP A C 1
ATOM 2291 O O . ASP A 1 300 ? 13.397 -23.486 -25.872 1.00 85.88 300 ASP A O 1
ATOM 2295 N N . PRO A 1 301 ? 15.049 -24.884 -25.269 1.00 88.81 301 PRO A N 1
ATOM 2296 C CA . PRO A 1 301 ? 15.958 -25.570 -24.344 1.00 88.81 301 PRO A CA 1
ATOM 2297 C C . PRO A 1 301 ? 17.114 -24.691 -23.844 1.00 88.81 301 PRO A C 1
ATOM 2299 O O . PRO A 1 301 ? 17.360 -23.604 -24.365 1.00 88.81 301 PRO A O 1
ATOM 2302 N N . ALA A 1 302 ? 17.856 -25.194 -22.851 1.00 88.12 302 ALA A N 1
ATOM 2303 C CA . ALA A 1 302 ? 19.096 -24.574 -22.386 1.00 88.12 302 ALA A CA 1
ATOM 2304 C C . ALA A 1 302 ? 20.059 -24.301 -23.566 1.00 88.12 302 ALA A C 1
ATOM 2306 O O . ALA A 1 302 ? 20.265 -25.190 -24.406 1.00 88.12 302 ALA A O 1
ATOM 2307 N N . PRO A 1 303 ? 20.664 -23.103 -23.645 1.00 89.69 303 PRO A N 1
ATOM 2308 C CA . PRO A 1 303 ? 21.602 -22.772 -24.709 1.00 89.69 303 PRO A CA 1
ATOM 2309 C C . PRO A 1 303 ? 22.904 -23.567 -24.568 1.00 89.69 303 PRO A C 1
ATOM 2311 O O . PRO A 1 303 ? 23.291 -23.973 -23.475 1.00 89.69 303 PRO A O 1
ATOM 2314 N N . LYS A 1 304 ? 23.603 -23.787 -25.685 1.00 86.00 304 LYS A N 1
ATOM 2315 C CA . LYS A 1 304 ? 24.841 -24.590 -25.696 1.00 86.00 304 LYS A CA 1
ATOM 2316 C C . LYS A 1 304 ? 26.100 -23.761 -25.487 1.00 86.00 304 LYS A C 1
ATOM 2318 O O . LYS A 1 304 ? 27.085 -24.282 -24.975 1.00 86.00 304 LYS A O 1
ATOM 2323 N N . ASN A 1 305 ? 26.103 -22.520 -25.964 1.00 86.31 305 ASN A N 1
ATOM 2324 C CA . ASN A 1 305 ? 27.291 -21.679 -25.954 1.00 86.31 305 ASN A CA 1
ATOM 2325 C C . ASN A 1 305 ? 26.895 -20.197 -25.961 1.00 86.31 305 ASN A C 1
ATOM 2327 O O . ASN A 1 305 ? 27.089 -19.537 -26.982 1.00 86.31 305 ASN A O 1
ATOM 2331 N N . PRO A 1 306 ? 26.352 -19.666 -24.851 1.00 89.81 306 PRO A N 1
ATOM 2332 C CA . PRO A 1 306 ? 26.128 -18.239 -24.732 1.00 89.81 306 PRO A CA 1
ATOM 2333 C C . PRO A 1 306 ? 27.438 -17.459 -24.815 1.00 89.81 306 PRO A C 1
ATOM 2335 O O . PRO A 1 306 ? 28.439 -17.806 -24.179 1.00 89.81 306 PRO A O 1
ATOM 2338 N N . GLN A 1 307 ? 27.434 -16.386 -25.598 1.00 89.94 307 GLN A N 1
ATOM 2339 C CA . GLN A 1 307 ? 28.612 -15.554 -25.823 1.00 89.94 307 GLN A CA 1
ATOM 2340 C C . GLN A 1 307 ? 28.235 -14.085 -25.880 1.00 89.94 307 GLN A C 1
ATOM 2342 O O . GLN A 1 307 ? 27.115 -13.716 -26.230 1.00 89.94 307 GLN A O 1
ATOM 2347 N N . TRP A 1 308 ? 29.212 -13.226 -25.626 1.00 91.00 308 TRP A N 1
ATOM 2348 C CA . TRP A 1 308 ? 29.056 -11.798 -25.852 1.00 91.00 308 TRP A CA 1
ATOM 2349 C C . TRP A 1 308 ? 30.305 -11.197 -26.488 1.00 91.00 308 TRP A C 1
ATOM 2351 O O . TRP A 1 308 ? 31.395 -11.768 -26.430 1.00 91.00 308 TRP A O 1
ATOM 2361 N N . ARG A 1 309 ? 30.153 -10.038 -27.126 1.00 88.69 309 ARG A N 1
ATOM 2362 C CA . ARG A 1 309 ? 31.282 -9.251 -27.637 1.00 88.69 309 ARG A CA 1
ATOM 2363 C C . ARG A 1 309 ? 30.991 -7.762 -27.569 1.00 88.69 309 ARG A C 1
ATOM 2365 O O . ARG A 1 309 ? 29.844 -7.339 -27.728 1.00 88.69 309 ARG A O 1
ATOM 2372 N N . ALA A 1 310 ? 32.049 -6.982 -27.397 1.00 86.81 310 ALA A N 1
ATOM 2373 C CA . ALA A 1 310 ? 31.988 -5.534 -27.491 1.00 86.81 310 ALA A CA 1
ATOM 2374 C C . ALA A 1 310 ? 31.999 -5.065 -28.960 1.00 86.81 310 ALA A C 1
ATOM 2376 O O . ALA A 1 310 ? 32.453 -5.748 -29.884 1.00 86.81 310 ALA A O 1
ATOM 2377 N N . GLY A 1 311 ? 31.478 -3.871 -29.178 1.00 81.12 311 GLY A N 1
ATOM 2378 C CA . GLY A 1 311 ? 31.529 -3.103 -30.411 1.00 81.12 311 GLY A CA 1
ATOM 2379 C C . GLY A 1 311 ? 32.220 -1.760 -30.187 1.00 81.12 311 GLY A C 1
ATOM 2380 O O . GLY A 1 311 ? 32.557 -1.371 -29.071 1.00 81.12 311 GLY A O 1
ATOM 2381 N N . GLY A 1 312 ? 32.504 -1.053 -31.275 1.00 71.50 312 GLY A N 1
ATOM 2382 C CA . GLY A 1 312 ? 33.079 0.287 -31.234 1.00 71.50 312 GLY A CA 1
ATOM 2383 C C . GLY A 1 312 ? 32.024 1.382 -31.052 1.00 71.50 312 GLY A C 1
ATOM 2384 O O . GLY A 1 312 ? 30.870 1.222 -31.425 1.00 71.50 312 GLY A O 1
ATOM 2385 N N . ARG A 1 313 ? 32.456 2.559 -30.581 1.00 66.50 313 ARG A N 1
ATOM 2386 C CA . ARG A 1 313 ? 31.627 3.777 -30.425 1.00 66.50 313 ARG A CA 1
ATOM 2387 C C . ARG A 1 313 ? 30.971 4.328 -31.700 1.00 66.50 313 ARG A C 1
ATOM 2389 O O . ARG A 1 313 ? 30.091 5.169 -31.600 1.00 66.50 313 ARG A O 1
ATOM 2396 N N . LYS A 1 314 ? 31.450 3.945 -32.889 1.00 62.16 314 LYS A N 1
ATOM 2397 C CA . LYS A 1 314 ? 31.010 4.487 -34.194 1.00 62.16 314 LYS A CA 1
ATOM 2398 C C . LYS A 1 314 ? 30.458 3.401 -35.128 1.00 62.16 314 LYS A C 1
ATOM 2400 O O . LYS A 1 314 ? 30.539 3.545 -36.345 1.00 62.16 314 LYS A O 1
ATOM 2405 N N . GLY A 1 315 ? 29.946 2.313 -34.553 1.00 58.31 315 GLY A N 1
ATOM 2406 C CA . GLY A 1 315 ? 29.579 1.107 -35.287 1.00 58.31 315 GLY A CA 1
ATOM 2407 C C . GLY A 1 315 ? 30.799 0.256 -35.650 1.00 58.31 315 GLY A C 1
ATOM 2408 O O . GLY A 1 315 ? 31.906 0.755 -35.871 1.00 58.31 315 GLY A O 1
ATOM 2409 N N . GLY A 1 316 ? 30.592 -1.060 -35.677 1.00 58.25 316 GLY A N 1
ATOM 2410 C CA . GLY A 1 316 ? 31.614 -2.058 -35.993 1.00 58.25 316 GLY A CA 1
ATOM 2411 C C . GLY A 1 316 ? 32.029 -2.876 -34.772 1.00 58.25 316 GLY A C 1
ATOM 2412 O O . GLY A 1 316 ? 32.463 -2.343 -33.754 1.00 58.25 316 GLY A O 1
ATOM 2413 N N . TRP A 1 317 ? 31.905 -4.196 -34.882 1.00 66.94 317 TRP A N 1
ATOM 2414 C CA . TRP A 1 317 ? 32.234 -5.144 -33.818 1.00 66.94 317 TRP A CA 1
ATOM 2415 C C . TRP A 1 317 ? 33.751 -5.237 -33.628 1.00 66.94 317 TRP A C 1
ATOM 2417 O O . TRP A 1 317 ? 34.475 -5.468 -34.597 1.00 66.94 317 TRP A O 1
ATOM 2427 N N . LYS A 1 318 ? 34.240 -5.051 -32.398 1.00 57.66 318 LYS A N 1
ATOM 2428 C CA . LYS A 1 318 ? 35.670 -5.110 -32.072 1.00 57.66 318 LYS A CA 1
ATOM 2429 C C . LYS A 1 318 ? 35.911 -6.204 -31.038 1.00 57.66 318 LYS A C 1
ATOM 2431 O O . LYS A 1 318 ? 35.328 -6.175 -29.962 1.00 57.66 318 LYS A O 1
ATOM 2436 N N . GLY A 1 319 ? 36.826 -7.116 -31.345 1.00 61.97 319 GLY A N 1
ATOM 2437 C CA . GLY A 1 319 ? 37.235 -8.185 -30.435 1.00 61.97 319 GLY A CA 1
ATOM 2438 C C . GLY A 1 319 ? 36.553 -9.525 -30.701 1.00 61.97 319 GLY A C 1
ATOM 2439 O O . GLY A 1 319 ? 35.627 -9.644 -31.505 1.00 61.97 319 GLY A O 1
ATOM 2440 N N . GLU A 1 320 ? 37.078 -10.550 -30.040 1.00 68.31 320 GLU A N 1
ATOM 2441 C CA . GLU A 1 320 ? 36.604 -11.926 -30.146 1.00 68.31 320 GLU A CA 1
ATOM 2442 C C . GLU A 1 320 ? 35.326 -12.133 -29.326 1.00 68.31 320 GLU A C 1
ATOM 2444 O O . GLU A 1 320 ? 35.070 -11.427 -28.345 1.00 68.31 320 GLU A O 1
ATOM 2449 N N . TRP A 1 321 ? 34.516 -13.112 -29.731 1.00 76.00 321 TRP A N 1
ATOM 2450 C CA . TRP A 1 321 ? 33.412 -13.582 -28.902 1.00 76.00 321 TRP A CA 1
ATOM 2451 C C . TRP A 1 321 ? 33.971 -14.163 -27.609 1.00 76.00 321 TRP A C 1
ATOM 2453 O O . TRP A 1 321 ? 34.729 -15.132 -27.625 1.00 76.00 321 TRP A O 1
ATOM 2463 N N . LYS A 1 322 ? 33.577 -13.575 -26.484 1.00 76.94 322 LYS A N 1
ATOM 2464 C CA . LYS A 1 322 ? 33.897 -14.092 -25.161 1.00 76.94 322 LYS A CA 1
ATOM 2465 C C . LYS A 1 322 ? 32.870 -15.169 -24.841 1.00 76.94 322 LYS A C 1
ATOM 2467 O O . LYS A 1 322 ? 31.705 -14.866 -24.581 1.00 76.94 322 LYS A O 1
ATOM 2472 N N . GLY A 1 323 ? 33.295 -16.428 -24.945 1.00 61.34 323 GLY A N 1
ATOM 2473 C CA . GLY A 1 323 ? 32.506 -17.567 -24.489 1.00 61.34 323 GLY A CA 1
ATOM 2474 C C . GLY A 1 323 ? 32.388 -17.532 -22.972 1.00 61.34 323 GLY A C 1
ATOM 2475 O O . GLY A 1 323 ? 33.390 -17.337 -22.284 1.00 61.34 323 GLY A O 1
ATOM 2476 N N . ALA A 1 324 ? 31.173 -17.692 -22.460 1.00 62.31 324 ALA A N 1
ATOM 2477 C CA . ALA A 1 324 ? 30.956 -17.795 -21.031 1.00 62.31 324 ALA A CA 1
ATOM 2478 C C . ALA A 1 324 ? 31.118 -19.268 -20.605 1.00 62.31 324 ALA A C 1
ATOM 2480 O O . ALA A 1 324 ? 30.605 -20.175 -21.264 1.00 62.31 324 ALA A O 1
ATOM 2481 N N . THR A 1 325 ? 31.828 -19.541 -19.510 1.00 61.19 325 THR A N 1
ATOM 2482 C CA . THR A 1 325 ? 31.880 -20.895 -18.932 1.00 61.19 325 THR A CA 1
ATOM 2483 C C . THR A 1 325 ? 30.633 -21.153 -18.084 1.00 61.19 325 THR A C 1
ATOM 2485 O O . THR A 1 325 ? 30.208 -20.291 -17.316 1.00 61.19 325 THR A O 1
ATOM 2488 N N . GLU A 1 326 ? 30.010 -22.325 -18.229 1.00 58.09 326 GLU A N 1
ATOM 2489 C CA . GLU A 1 326 ? 28.811 -22.671 -17.453 1.00 58.09 326 GLU A CA 1
ATOM 2490 C C . GLU A 1 326 ? 29.167 -22.844 -15.966 1.00 58.09 326 GLU A C 1
ATOM 2492 O O . GLU A 1 326 ? 30.036 -23.648 -15.614 1.00 58.09 326 GLU A O 1
ATOM 2497 N N . GLN A 1 327 ? 28.489 -22.111 -15.080 1.00 60.53 327 GLN A N 1
ATOM 2498 C CA . GLN A 1 327 ? 28.610 -22.282 -13.633 1.00 60.53 327 GLN A CA 1
ATOM 2499 C C . GLN A 1 327 ? 27.574 -23.301 -13.140 1.00 60.53 327 GLN A C 1
ATOM 2501 O O . GLN A 1 327 ? 26.386 -22.992 -13.029 1.00 60.53 327 GLN A O 1
ATOM 2506 N N . LYS A 1 328 ? 28.015 -24.524 -12.815 1.00 50.41 328 LYS A N 1
ATOM 2507 C CA . LYS A 1 328 ? 27.155 -25.532 -12.172 1.00 50.41 328 LYS A CA 1
ATOM 2508 C C . LYS A 1 328 ? 26.869 -25.111 -10.728 1.00 50.41 328 LYS A C 1
ATOM 2510 O O . LYS A 1 328 ? 27.799 -24.906 -9.955 1.00 50.41 328 LYS A O 1
ATOM 2515 N N . GLY A 1 329 ? 25.592 -24.951 -10.378 1.00 43.72 329 GLY A N 1
ATOM 2516 C CA . GLY A 1 329 ? 25.170 -24.584 -9.024 1.00 43.72 329 GLY A CA 1
ATOM 2517 C C . GLY A 1 329 ? 25.477 -25.700 -8.026 1.00 43.72 329 GLY A C 1
ATOM 2518 O O . GLY A 1 329 ? 24.982 -26.812 -8.189 1.00 43.72 329 GLY A O 1
ATOM 2519 N N . ASP A 1 330 ? 26.288 -25.405 -7.012 1.00 36.97 330 ASP A N 1
ATOM 2520 C CA . ASP A 1 330 ? 26.626 -26.352 -5.949 1.00 36.97 330 ASP A CA 1
ATOM 2521 C C . ASP A 1 330 ? 25.584 -26.263 -4.823 1.00 36.97 330 ASP A C 1
ATOM 2523 O O . ASP A 1 330 ? 25.362 -25.201 -4.237 1.00 36.97 330 ASP A O 1
ATOM 2527 N N . ALA A 1 331 ? 24.934 -27.385 -4.520 1.00 36.81 331 ALA A N 1
ATOM 2528 C CA . ALA A 1 331 ? 24.126 -27.558 -3.322 1.00 36.81 331 ALA A CA 1
ATOM 2529 C C . ALA A 1 331 ? 25.029 -28.121 -2.214 1.00 36.81 331 ALA A C 1
ATOM 2531 O O . ALA A 1 331 ? 25.182 -29.334 -2.097 1.00 36.81 331 ALA A O 1
ATOM 2532 N N . GLY A 1 332 ? 25.657 -27.266 -1.401 1.00 29.75 332 GLY A N 1
ATOM 2533 C CA . GLY A 1 332 ? 26.414 -27.750 -0.241 1.00 29.75 332 GLY A CA 1
ATOM 2534 C C . GLY A 1 332 ? 27.381 -26.752 0.389 1.00 29.75 332 GLY A C 1
ATOM 2535 O O . GLY A 1 332 ? 28.126 -26.057 -0.291 1.00 29.75 332 GLY A O 1
ATOM 2536 N N . HIS A 1 333 ? 27.380 -26.704 1.723 1.00 40.50 333 HIS A N 1
ATOM 2537 C CA . HIS A 1 333 ? 28.319 -25.958 2.564 1.00 40.50 333 HIS A CA 1
ATOM 2538 C C . HIS A 1 333 ? 29.799 -26.175 2.184 1.00 40.50 333 HIS A C 1
ATOM 2540 O O . HIS A 1 333 ? 30.292 -27.301 2.219 1.00 40.50 333 HIS A O 1
ATOM 2546 N N . GLY A 1 334 ? 30.550 -25.089 1.954 1.00 28.45 334 GLY A N 1
ATOM 2547 C CA . GLY A 1 334 ? 31.998 -25.155 1.737 1.00 28.45 334 GLY A CA 1
ATOM 2548 C C . GLY A 1 334 ? 32.695 -23.790 1.737 1.00 28.45 334 GLY A C 1
ATOM 2549 O O . GLY A 1 334 ? 32.327 -22.889 0.998 1.00 28.45 334 GLY A O 1
ATOM 2550 N N . ARG A 1 335 ? 33.703 -23.661 2.607 1.00 31.45 335 ARG A N 1
ATOM 2551 C CA . ARG A 1 335 ? 34.587 -22.511 2.904 1.00 31.45 335 ARG A CA 1
ATOM 2552 C C . ARG A 1 335 ? 34.889 -21.536 1.749 1.00 31.45 335 ARG A C 1
ATOM 2554 O O . ARG A 1 335 ? 35.352 -21.946 0.688 1.00 31.45 335 ARG A O 1
ATOM 2561 N N . LYS A 1 336 ? 34.824 -20.229 2.057 1.00 33.78 336 LYS A N 1
ATOM 2562 C CA . LYS A 1 336 ? 35.466 -19.153 1.278 1.00 33.78 336 LYS A CA 1
ATOM 2563 C C . LYS A 1 336 ? 36.966 -19.442 1.132 1.00 33.78 336 LYS A C 1
ATOM 2565 O O . LYS A 1 336 ? 37.670 -19.557 2.135 1.00 33.78 336 LYS A O 1
ATOM 2570 N N . ARG A 1 337 ? 37.440 -19.552 -0.110 1.00 30.83 337 ARG A N 1
ATOM 2571 C CA . ARG A 1 337 ? 38.851 -19.373 -0.467 1.00 30.83 337 ARG A CA 1
ATOM 2572 C C . ARG A 1 337 ? 39.005 -18.014 -1.132 1.00 30.83 337 ARG A C 1
ATOM 2574 O O . ARG A 1 337 ? 38.251 -17.675 -2.039 1.00 30.83 337 ARG A O 1
ATOM 2581 N N . ASP A 1 338 ? 39.984 -17.270 -0.644 1.00 32.44 338 ASP A N 1
ATOM 2582 C CA . ASP A 1 338 ? 40.402 -15.974 -1.151 1.00 32.44 338 ASP A CA 1
ATOM 2583 C C . ASP A 1 338 ? 40.999 -16.075 -2.564 1.00 32.44 338 ASP A C 1
ATOM 2585 O O . ASP A 1 338 ? 41.750 -17.003 -2.866 1.00 32.44 338 ASP A O 1
ATOM 2589 N N . GLY A 1 339 ? 40.734 -15.055 -3.389 1.00 32.12 339 GLY A N 1
ATOM 2590 C CA . GLY A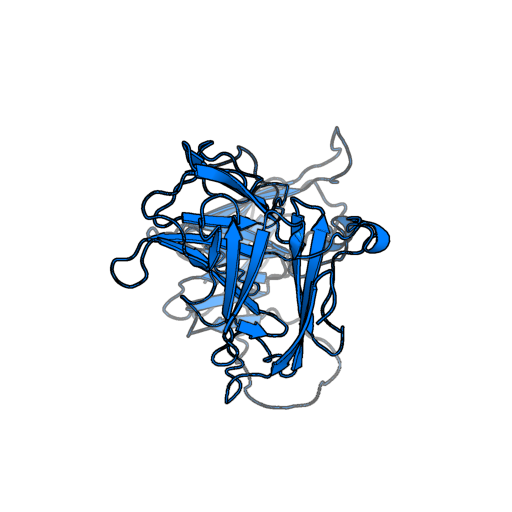 1 339 ? 41.587 -14.680 -4.521 1.00 32.12 339 GLY A CA 1
ATOM 2591 C C . GLY A 1 339 ? 41.079 -15.031 -5.927 1.00 32.12 339 GLY A C 1
ATOM 2592 O O . GLY A 1 339 ? 41.225 -16.160 -6.376 1.00 32.12 339 GLY A O 1
ATOM 2593 N N . LYS A 1 340 ? 40.650 -13.981 -6.653 1.00 35.28 340 LYS A N 1
ATOM 2594 C CA . LYS A 1 340 ? 40.430 -13.865 -8.116 1.00 35.28 340 LYS A CA 1
ATOM 2595 C C . LYS A 1 340 ? 39.267 -14.669 -8.723 1.00 35.28 340 LYS A C 1
ATOM 2597 O O . LYS A 1 340 ? 39.400 -15.857 -8.989 1.00 35.28 340 LYS A O 1
ATOM 2602 N N . SER A 1 341 ? 38.186 -13.981 -9.104 1.00 34.34 341 SER A N 1
ATOM 2603 C CA . SER A 1 341 ? 37.149 -14.518 -10.002 1.00 34.34 341 SER A CA 1
ATOM 2604 C C . SER A 1 341 ? 36.879 -13.585 -11.193 1.00 34.34 341 SER A C 1
ATOM 2606 O O . SER A 1 341 ? 35.774 -13.082 -11.360 1.00 34.34 341 SER A O 1
ATOM 2608 N N . ASP A 1 342 ? 37.886 -13.381 -12.047 1.00 35.72 342 ASP A N 1
ATOM 2609 C CA . ASP A 1 342 ? 37.727 -12.785 -13.388 1.00 35.72 342 ASP A CA 1
ATOM 2610 C C . ASP A 1 342 ? 37.340 -13.863 -14.422 1.00 35.72 342 ASP A C 1
ATOM 2612 O O . ASP A 1 342 ? 37.988 -14.020 -15.457 1.00 35.72 342 ASP A O 1
ATOM 2616 N N . GLN A 1 343 ? 36.313 -14.671 -14.145 1.00 41.38 343 GLN A N 1
ATOM 2617 C CA . GLN A 1 343 ? 35.779 -15.614 -15.134 1.00 41.38 343 GLN A CA 1
ATOM 2618 C C . GLN A 1 343 ? 34.358 -15.210 -15.512 1.00 41.38 343 GLN A C 1
ATOM 2620 O O . GLN A 1 343 ? 33.432 -15.328 -14.713 1.00 41.38 343 GLN A O 1
ATOM 2625 N N . ALA A 1 344 ? 34.208 -14.719 -16.747 1.00 53.03 344 ALA A N 1
ATOM 2626 C CA . ALA A 1 344 ? 32.920 -14.507 -17.394 1.00 53.03 344 ALA A CA 1
ATOM 2627 C C . ALA A 1 344 ? 32.176 -15.851 -17.462 1.00 53.03 344 ALA A C 1
ATOM 2629 O O . ALA A 1 344 ? 32.520 -16.724 -18.258 1.00 53.03 344 ALA A O 1
ATOM 2630 N N . GLY A 1 345 ? 31.204 -16.031 -16.571 1.00 77.19 345 GLY A N 1
ATOM 2631 C CA . GLY A 1 345 ? 30.376 -17.227 -16.494 1.00 77.19 345 GLY A CA 1
ATOM 2632 C C . GLY A 1 345 ? 28.956 -16.971 -16.984 1.00 77.19 345 GLY A C 1
ATOM 2633 O O . GLY A 1 345 ? 28.500 -15.827 -17.042 1.00 77.19 345 GLY A O 1
ATOM 2634 N N . TRP A 1 346 ? 28.247 -18.041 -17.323 1.00 88.31 346 TRP A N 1
ATOM 2635 C CA . TRP A 1 346 ? 26.797 -18.012 -17.496 1.00 88.31 346 TRP A CA 1
ATOM 2636 C C . TRP A 1 346 ? 26.150 -19.125 -16.683 1.00 88.31 346 TRP A C 1
ATOM 2638 O O . TRP A 1 346 ? 26.792 -20.119 -16.335 1.00 88.31 346 TRP A O 1
ATOM 2648 N N . LYS A 1 347 ? 24.871 -18.948 -16.376 1.00 87.69 347 LYS A N 1
ATOM 2649 C CA . LYS A 1 347 ? 24.064 -19.917 -15.642 1.00 87.69 347 LYS A CA 1
ATOM 2650 C C . LYS A 1 347 ? 22.722 -20.086 -16.337 1.00 87.69 347 LYS A C 1
ATOM 2652 O O . LYS A 1 347 ? 22.122 -19.100 -16.765 1.00 87.69 347 LYS A O 1
ATOM 2657 N N . TYR A 1 348 ? 22.260 -21.330 -16.416 1.00 87.62 348 TYR A N 1
ATOM 2658 C CA . TYR A 1 348 ? 20.880 -21.657 -16.748 1.00 87.62 348 TYR A CA 1
ATOM 2659 C C . TYR A 1 348 ? 20.121 -22.049 -15.489 1.00 87.62 348 TYR A C 1
ATOM 2661 O O . TYR A 1 348 ? 20.595 -22.869 -14.702 1.00 87.62 348 TYR A O 1
ATOM 2669 N N . ASP A 1 349 ? 18.929 -21.498 -15.325 1.00 82.38 349 ASP A N 1
ATOM 2670 C CA . ASP A 1 349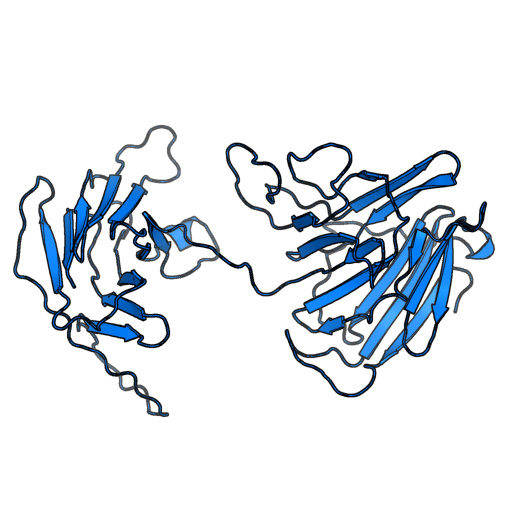 ? 17.959 -21.981 -14.358 1.00 82.38 349 ASP A CA 1
ATOM 2671 C C . ASP A 1 349 ? 16.813 -22.672 -15.105 1.00 82.38 349 ASP A C 1
ATOM 2673 O O . ASP A 1 349 ? 16.003 -22.038 -15.781 1.00 82.38 349 ASP A O 1
ATOM 2677 N N . GLY A 1 350 ? 16.754 -24.000 -14.983 1.00 74.56 350 GLY A N 1
ATOM 2678 C CA . GLY A 1 350 ? 15.730 -24.820 -15.625 1.00 74.56 350 GLY A CA 1
ATOM 2679 C C . GLY A 1 350 ? 14.335 -24.688 -15.011 1.00 74.56 350 GLY A C 1
ATOM 2680 O O . GLY A 1 350 ? 13.369 -25.048 -15.684 1.00 74.56 350 GLY A O 1
ATOM 2681 N N . GLN A 1 351 ? 14.211 -24.178 -13.779 1.00 68.19 351 GLN A N 1
ATOM 2682 C CA . GLN A 1 351 ? 12.915 -23.925 -13.143 1.00 68.19 351 GLN A CA 1
ATOM 2683 C C . GLN A 1 351 ? 12.304 -22.629 -13.668 1.00 68.19 351 GLN A C 1
ATOM 2685 O O . GLN A 1 351 ? 11.155 -22.623 -14.102 1.00 68.19 351 GLN A O 1
ATOM 2690 N N . THR A 1 352 ? 13.084 -21.546 -13.686 1.00 76.31 352 THR A N 1
ATOM 2691 C CA . THR A 1 352 ? 12.616 -20.234 -14.168 1.00 76.31 352 THR A CA 1
ATOM 2692 C C . THR A 1 352 ? 12.773 -20.052 -15.680 1.00 76.31 352 THR A C 1
ATOM 2694 O O . THR A 1 352 ? 12.275 -19.074 -16.237 1.00 76.31 352 THR A O 1
ATOM 2697 N N . LYS A 1 353 ? 13.443 -20.993 -16.363 1.00 88.94 353 LYS A N 1
ATOM 2698 C CA . LYS A 1 353 ? 13.783 -20.928 -17.795 1.00 88.94 353 LYS A CA 1
ATOM 2699 C C . LYS A 1 353 ? 14.542 -19.644 -18.130 1.00 88.94 353 LYS A C 1
ATOM 2701 O O . LYS A 1 353 ? 14.257 -18.981 -19.127 1.00 88.94 353 LYS A O 1
ATOM 2706 N N . THR A 1 354 ? 15.496 -19.273 -17.279 1.00 91.12 354 THR A N 1
ATOM 2707 C CA . THR A 1 354 ? 16.303 -18.059 -17.445 1.00 91.12 354 THR A CA 1
ATOM 2708 C C . THR A 1 354 ? 17.759 -18.393 -17.744 1.00 91.12 354 THR A C 1
ATOM 2710 O O . THR A 1 354 ? 18.310 -19.377 -17.247 1.00 91.12 354 THR A O 1
ATOM 2713 N N . VAL A 1 355 ? 18.389 -17.568 -18.579 1.00 92.75 355 VAL A N 1
ATOM 2714 C CA . VAL A 1 355 ? 19.831 -17.605 -18.841 1.00 92.75 355 VAL A CA 1
ATOM 2715 C C . VAL A 1 355 ? 20.433 -16.288 -18.388 1.00 92.75 355 VAL A C 1
ATOM 2717 O O . VAL A 1 355 ? 20.068 -15.245 -18.925 1.00 92.75 355 VAL A O 1
ATOM 2720 N N . THR A 1 356 ? 21.380 -16.333 -17.455 1.00 93.31 356 THR A N 1
ATOM 2721 C CA . THR A 1 356 ? 22.121 -15.152 -16.992 1.00 93.31 356 THR A CA 1
ATOM 2722 C C . THR A 1 356 ? 23.567 -15.239 -17.453 1.00 93.31 356 THR A C 1
ATOM 2724 O O . THR A 1 356 ? 24.235 -16.241 -17.204 1.00 93.31 356 THR A O 1
ATOM 2727 N N . ILE A 1 357 ? 24.059 -14.195 -18.119 1.00 92.88 357 ILE A N 1
ATOM 2728 C CA . ILE A 1 357 ? 25.410 -14.113 -18.686 1.00 92.88 357 ILE A CA 1
ATOM 2729 C C . ILE A 1 357 ? 26.131 -12.934 -18.038 1.00 92.88 357 ILE A C 1
ATOM 2731 O O . ILE A 1 357 ? 25.639 -11.805 -18.087 1.00 92.88 357 ILE A O 1
ATOM 2735 N N . ALA A 1 358 ? 27.304 -13.181 -17.454 1.00 91.50 358 ALA A N 1
ATOM 2736 C CA . ALA A 1 358 ? 28.176 -12.121 -16.965 1.00 91.50 358 ALA A CA 1
ATOM 2737 C C . ALA A 1 358 ? 28.874 -11.436 -18.149 1.00 91.50 358 ALA A C 1
ATOM 2739 O O . ALA A 1 358 ? 29.645 -12.057 -18.889 1.00 91.50 358 ALA A O 1
ATOM 2740 N N . VAL A 1 359 ? 28.600 -10.145 -18.319 1.00 89.38 359 VAL A N 1
ATOM 2741 C CA . VAL A 1 359 ? 29.136 -9.327 -19.409 1.00 89.38 359 VAL A CA 1
ATOM 2742 C C . VAL A 1 359 ? 30.220 -8.386 -18.880 1.00 89.38 359 VAL A C 1
ATOM 2744 O O . VAL A 1 359 ? 31.283 -8.299 -19.483 1.00 89.38 359 VAL A O 1
ATOM 2747 N N . ASN A 1 360 ? 30.011 -7.728 -17.735 1.00 89.56 360 ASN A N 1
ATOM 2748 C CA . ASN A 1 360 ? 30.942 -6.735 -17.173 1.00 89.56 360 ASN A CA 1
ATOM 2749 C C . ASN A 1 360 ? 31.445 -5.725 -18.229 1.00 89.56 360 ASN A C 1
ATOM 2751 O O . ASN A 1 360 ? 32.641 -5.448 -18.335 1.00 89.56 360 ASN A O 1
ATOM 2755 N N . GLN A 1 361 ? 30.527 -5.216 -19.056 1.00 89.38 361 GLN A N 1
ATOM 2756 C CA . GLN A 1 361 ? 30.831 -4.302 -20.157 1.00 89.38 361 GLN A CA 1
ATOM 2757 C C . GLN A 1 361 ? 30.429 -2.879 -19.795 1.00 89.38 361 GLN A C 1
ATOM 2759 O O . GLN A 1 361 ? 29.261 -2.600 -19.525 1.00 89.38 361 GLN A O 1
ATOM 2764 N N . LYS A 1 362 ? 31.390 -1.957 -19.864 1.00 91.19 362 LYS A N 1
ATOM 2765 C CA . LYS A 1 362 ? 31.114 -0.528 -19.730 1.00 91.19 362 LYS A CA 1
ATOM 2766 C C . LYS A 1 362 ? 30.238 -0.042 -20.887 1.00 91.19 362 LYS A C 1
ATOM 2768 O O . LYS A 1 362 ? 30.459 -0.407 -22.041 1.00 91.19 362 LYS A O 1
ATOM 2773 N N . LEU A 1 363 ? 29.262 0.810 -20.598 1.00 91.38 363 LEU A N 1
ATOM 2774 C CA . LEU A 1 363 ? 28.410 1.488 -21.578 1.00 91.38 363 LEU A CA 1
ATOM 2775 C C . LEU A 1 363 ? 29.163 2.655 -22.228 1.00 91.38 363 LEU A C 1
ATOM 2777 O O . LEU A 1 363 ? 28.731 3.803 -22.208 1.00 91.38 363 LEU A O 1
ATOM 2781 N N . ASP A 1 364 ? 30.327 2.351 -22.791 1.00 89.19 364 ASP A N 1
ATOM 2782 C CA . ASP A 1 364 ? 31.154 3.260 -23.571 1.00 89.19 364 ASP A CA 1
ATOM 2783 C C . ASP A 1 364 ? 31.206 2.866 -25.052 1.00 89.19 364 ASP A C 1
ATOM 2785 O O . ASP A 1 364 ? 31.970 3.463 -25.807 1.00 89.19 364 ASP A O 1
ATOM 2789 N N . GLY A 1 365 ? 30.380 1.913 -25.480 1.00 89.88 365 GLY A N 1
ATOM 2790 C CA . GLY A 1 365 ? 30.263 1.439 -26.850 1.00 89.88 365 GLY A CA 1
ATOM 2791 C C . GLY A 1 365 ? 29.161 0.393 -26.985 1.00 89.88 365 GLY A C 1
ATOM 2792 O O . GLY A 1 365 ? 28.539 -0.019 -26.005 1.00 89.88 365 GLY A O 1
ATOM 2793 N N . GLU A 1 366 ? 28.920 -0.033 -28.223 1.00 92.62 366 GLU A N 1
ATOM 2794 C CA . GLU A 1 366 ? 27.948 -1.085 -28.520 1.00 92.62 366 GLU A CA 1
ATOM 2795 C C . GLU A 1 366 ? 28.385 -2.424 -27.911 1.00 92.62 366 GLU A C 1
ATOM 2797 O O . GLU A 1 366 ? 29.576 -2.671 -27.723 1.00 92.62 366 GLU A O 1
ATOM 2802 N N . PHE A 1 367 ? 27.450 -3.333 -27.650 1.00 93.56 367 PHE A N 1
ATOM 2803 C CA . PHE A 1 367 ? 27.775 -4.735 -27.382 1.00 93.56 367 PHE A CA 1
ATOM 2804 C C . PHE A 1 367 ? 26.619 -5.649 -27.782 1.00 93.56 367 PHE A C 1
ATOM 2806 O O . PHE A 1 367 ? 25.488 -5.209 -27.984 1.00 93.56 367 PHE A O 1
ATOM 2813 N N . THR A 1 368 ? 26.909 -6.936 -27.939 1.00 94.25 368 THR A N 1
ATOM 2814 C CA . THR A 1 368 ? 25.893 -7.944 -28.252 1.00 94.25 368 THR A CA 1
ATOM 2815 C C . THR A 1 368 ? 26.100 -9.192 -27.423 1.00 94.25 368 THR A C 1
ATOM 2817 O O . THR A 1 368 ? 27.235 -9.558 -27.111 1.00 94.25 368 THR A O 1
ATOM 2820 N N . VAL A 1 369 ? 24.988 -9.839 -27.093 1.00 94.00 369 VAL A N 1
ATOM 2821 C CA . VAL A 1 369 ? 24.923 -11.132 -26.420 1.00 94.00 369 VAL A CA 1
ATOM 2822 C C . VAL A 1 369 ? 24.147 -12.088 -27.317 1.00 94.00 369 VAL A C 1
ATOM 2824 O O . VAL A 1 369 ? 23.146 -11.691 -27.912 1.00 94.00 369 VAL A O 1
ATOM 2827 N N . LYS A 1 370 ? 24.603 -13.332 -27.428 1.00 92.50 370 LYS A N 1
ATOM 2828 C CA . LYS A 1 370 ? 23.927 -14.412 -28.150 1.00 92.50 370 LYS A CA 1
ATOM 2829 C C . LYS A 1 370 ? 23.817 -15.646 -27.268 1.00 92.50 370 LYS A C 1
ATOM 2831 O O . LYS A 1 370 ? 24.737 -15.912 -26.496 1.00 92.50 370 LYS A O 1
ATOM 2836 N N . LEU A 1 371 ? 22.704 -16.361 -27.401 1.00 88.62 371 LEU A N 1
ATOM 2837 C CA . LEU A 1 371 ? 22.437 -17.654 -26.768 1.00 88.62 371 LEU A CA 1
ATOM 2838 C C . LEU A 1 371 ? 22.967 -18.833 -27.594 1.00 88.62 371 LEU A C 1
ATOM 2840 O O . LEU A 1 371 ? 22.903 -18.752 -28.842 1.00 88.62 371 LEU A O 1
#

Secondary structure (DSSP, 8-state):
-BTTEEEEEEE--SS---SSS-B-SEEEEEEEEEETTEEEEEEEETT--S----TTTSPPP-GGGPPPGGG-SEEEEEETTTTEEEEEETTT--EEEE-TTS--EEETTEEE--EE--SS--EEE--S--S-SSPP-SSEEEEE-----TT--TTS--S----EEEEE-GGG-EEEEE----S-EEEEEEEETTTEEEEE-B--S-------TTEEEEEESS--SSHHHHTTSPEEEEEE--TTSEEEEEEEE--SS-SS-S--EEEEEEEETTEEEEEEEE---SS--EEEEEEEES--SPPS--EEEEB-TTS-B-S--EEPEE-PPP-S------S-----EEEEETTTTEEEEEEEEESSS-EEEE-

Foldseek 3Di:
DDQFWDKDKAADDDDWPCPQAGFQGIKMWTWGQLDQEDIDIDIGRPVNPADADDCVRPPDRDRVNGHGCVSHQWHKDWDRVVTWIWIAGNVPRDTPFTQPLDHFTDHSQFTKTKTADPQDWQKADQDDADDDRGDDQAFAKRKADADPDPPRDGRYHYHGGFQKMKTQPDPVGIDMDGDRDPAIAMWTHHADPVRGTMIMTGHGHDDPPDDPAQEKDWDFPDDDPDPVVSQQGETEIEHRHHPQQKHKDWDKDFPVPDPDTPWIWIWIWITHDFKIKIAGAQGDDPHQHWHFKYKYFDAPPDDDWKWKFFADNVGGTDDDTQTAAEDDDDDDDDDDDDDDDPGFHWYADPVRRMIMTGDRGGSNGMMMIGD

pLDDT: mean 86.61, std 15.08, range [28.45, 98.62]

Sequence (371 aa):
TSSTGLTADLSLAGSACDAYGTDIKDLKLVVNHDSAKRLHVKIEDAAKTAYQVPQSVFPTPDSSKSVSSKDSELEFSHVESPFSFKVTRRSNGEVLFDTSAAALVFEDQYLRLRTSLPEDPNLYGLGEHSDSFRLNTTDYTRTLWSRDSYGIPAGTNLYGNHPIYFDHRGEKGSHGVFLLSSAGMDVKINRTETEGQYLDDVAFTEIPLHIRGGAIVPMRAASGMTTSEVRKQPFDLVVAPGKDGKATGSLYLDDGDSIEQRATSAIRMEYDGGALTVSGRFDYTAEDNTVATVTIMGVDPAPKNPQWRAGGRKGGWKGEWKGATEQKGDAGHGRKRDGKSDQAGWKYDGQTKTVTIAVNQKLDGEFTVKL

Organism: NCBI:txid331657

Radius of gyration: 27.54 Å; chains: 1; bounding box: 71×50×68 Å

InterPro domains:
  IPR011013 Galactose mutarotase-like domain superfamily [SSF74650] (3-198)
  IPR025887 Glycoside hydrolase family 31, N-terminal domain [PF13802] (60-185)